Protein AF-A0A5C5XVD2-F1 (afdb_monomer)

Sequence (243 aa):
MALFSADSAGTNGTDLSTLFRREPDLINGTLYLYPAVNATGTATLVFRADDGPDSRVDPNTKYQELTLNIDVGSRPVPEAPPIRTGTYNNPESSGVAIVDLNDVFLSTDGLDLSETVILTNGTGGVASINPTTGELEYRPNPDHLGEDIVIIEVQDNSGVKSGPVEVQFNTTRNRLTNPVIAEDVNRSGLVTSLDALIIINLLNEQENSDGVPIDSITEDDYYYDVSDNGFVTSLDAAISDLF

Solvent-accessible surface area (backbone atoms only — not comparable to full-atom values): 14239 Å² total; per-residue (Å²): 135,84,77,80,76,67,66,85,82,67,75,85,73,80,64,62,78,63,43,21,74,48,84,68,44,77,56,96,88,44,79,46,80,38,70,26,91,79,28,56,48,70,45,63,48,61,44,50,48,68,95,60,100,70,61,91,81,46,100,74,63,79,59,49,79,47,78,44,80,45,74,53,51,66,56,37,40,62,76,54,83,64,39,70,50,53,48,28,32,23,74,80,53,76,41,68,44,65,42,60,54,77,83,45,40,47,48,90,70,40,76,29,48,79,70,45,42,79,78,40,68,33,92,41,33,50,66,47,70,38,83,87,80,34,28,40,37,34,36,53,41,66,65,37,65,46,77,33,50,33,31,33,32,46,24,26,67,84,69,31,54,44,49,86,41,50,37,37,43,31,30,38,72,47,80,31,30,23,38,62,47,34,60,25,18,71,71,75,86,54,77,49,77,64,26,29,47,54,40,50,52,59,53,68,77,46,97,58,93,88,46,43,52,53,91,76,53,87,72,75,87,44,18,51,21,38,76,69,75,63,46,32,41,79,70,39,33,60,71,90,80,87,124

pLDDT: mean 79.66, std 16.47, range [23.17, 97.69]

Structure (mmCIF, N/CA/C/O backbone):
data_AF-A0A5C5XVD2-F1
#
_entry.id   AF-A0A5C5XVD2-F1
#
loop_
_atom_site.group_PDB
_atom_site.id
_atom_site.type_symbol
_atom_site.label_atom_id
_atom_site.label_alt_id
_atom_site.label_comp_id
_atom_site.label_asym_id
_atom_site.label_entity_id
_atom_site.label_seq_id
_atom_site.pdbx_PDB_ins_code
_atom_site.Cartn_x
_atom_site.Cartn_y
_atom_site.Cartn_z
_atom_site.occupancy
_atom_site.B_iso_or_equiv
_atom_site.auth_seq_id
_atom_site.auth_comp_id
_atom_site.auth_asym_id
_atom_site.auth_atom_id
_atom_site.pdbx_PDB_model_num
ATOM 1 N N . MET A 1 1 ? -20.921 -1.729 56.306 1.00 25.95 1 MET A N 1
ATOM 2 C CA . MET A 1 1 ? -21.196 -1.957 54.874 1.00 25.95 1 MET A CA 1
ATOM 3 C C . MET A 1 1 ? -21.449 -0.580 54.286 1.00 25.95 1 MET A C 1
ATOM 5 O O . MET A 1 1 ? -22.544 -0.064 54.453 1.00 25.95 1 MET A O 1
ATOM 9 N N . ALA A 1 2 ? -20.394 0.095 53.824 1.00 24.56 2 ALA A N 1
ATOM 10 C CA . ALA A 1 2 ? -20.495 1.475 53.354 1.00 24.56 2 ALA A CA 1
ATOM 11 C C . ALA A 1 2 ? -21.100 1.467 51.945 1.00 24.56 2 ALA A C 1
ATOM 13 O O . ALA A 1 2 ? -20.617 0.754 51.067 1.00 24.56 2 ALA A O 1
ATOM 14 N N . LEU A 1 3 ? -22.206 2.186 51.778 1.00 23.17 3 LEU A N 1
ATOM 15 C CA . LEU A 1 3 ? -22.857 2.415 50.495 1.00 23.17 3 LEU A CA 1
ATOM 16 C C . LEU A 1 3 ? -22.090 3.541 49.801 1.00 23.17 3 LEU A C 1
ATOM 18 O O . LEU A 1 3 ? -22.143 4.679 50.254 1.00 23.17 3 LEU A O 1
ATOM 22 N N . PHE A 1 4 ? -21.366 3.224 48.731 1.00 30.30 4 PHE A N 1
ATOM 23 C CA . PHE A 1 4 ? -20.778 4.237 47.861 1.00 30.30 4 PHE A CA 1
ATOM 24 C C . PHE A 1 4 ? -21.899 4.814 46.990 1.00 30.30 4 PHE A C 1
ATOM 26 O O . PHE A 1 4 ? -22.341 4.166 46.044 1.00 30.30 4 PHE A O 1
ATOM 33 N N . SER A 1 5 ? -22.402 6.002 47.322 1.00 29.00 5 SER A N 1
ATOM 34 C CA . SER A 1 5 ? -23.197 6.793 46.382 1.00 29.00 5 SER A CA 1
ATOM 35 C C . SER A 1 5 ? -22.243 7.680 45.591 1.00 29.00 5 SER A C 1
ATOM 37 O O . SER A 1 5 ? -21.807 8.713 46.091 1.00 29.00 5 SER A O 1
ATOM 39 N N . ALA A 1 6 ? -21.887 7.257 44.380 1.00 32.97 6 ALA A N 1
ATOM 40 C CA . ALA A 1 6 ? -21.214 8.128 43.427 1.00 32.97 6 ALA A CA 1
ATOM 41 C C . ALA A 1 6 ? -22.279 9.017 42.767 1.00 32.97 6 ALA A C 1
ATOM 43 O O . ALA A 1 6 ? -23.127 8.522 42.029 1.00 32.97 6 ALA A O 1
ATOM 44 N N . ASP A 1 7 ? -22.265 10.312 43.071 1.00 34.88 7 ASP A N 1
ATOM 45 C CA . ASP A 1 7 ? -22.920 11.323 42.241 1.00 34.88 7 ASP A CA 1
ATOM 46 C C . ASP A 1 7 ? -21.955 11.670 41.098 1.00 34.88 7 ASP A C 1
ATOM 48 O O . ASP A 1 7 ? -20.812 12.067 41.348 1.00 34.88 7 ASP A O 1
ATOM 52 N N . SER A 1 8 ? -22.388 11.489 39.849 1.00 36.88 8 SER A N 1
ATOM 53 C CA . SER A 1 8 ? -21.666 11.906 38.643 1.00 36.88 8 SER A CA 1
ATOM 54 C C . SER A 1 8 ? -21.755 13.429 38.480 1.00 36.88 8 SER A C 1
ATOM 56 O O . SER A 1 8 ? -22.300 13.949 37.506 1.00 36.88 8 SER A O 1
ATOM 58 N N . ALA A 1 9 ? -21.244 14.173 39.458 1.00 33.53 9 ALA A N 1
ATOM 59 C CA . ALA A 1 9 ? -21.236 15.625 39.437 1.00 33.53 9 ALA A CA 1
ATOM 60 C C . ALA A 1 9 ? -20.005 16.143 38.678 1.00 33.53 9 ALA A C 1
ATOM 62 O O . ALA A 1 9 ? -19.004 16.533 39.280 1.00 33.53 9 ALA A O 1
ATOM 63 N N . GLY A 1 10 ? -20.124 16.196 37.350 1.00 34.47 10 GLY A N 1
ATOM 64 C CA . GLY A 1 10 ? -19.316 17.067 36.495 1.00 34.47 10 GLY A CA 1
ATOM 65 C C . GLY A 1 10 ? -18.236 16.358 35.685 1.00 34.47 10 GLY A C 1
ATOM 66 O O . GLY A 1 10 ? -17.112 16.175 36.143 1.00 34.47 10 GLY A O 1
ATOM 67 N N . THR A 1 11 ? -18.547 16.063 34.427 1.00 36.31 11 THR A N 1
ATOM 68 C CA . THR A 1 11 ? -17.543 15.805 33.394 1.00 36.31 11 THR A CA 1
ATOM 69 C C . THR A 1 11 ? -17.327 17.092 32.594 1.00 36.31 11 THR A C 1
ATOM 71 O O . THR A 1 11 ? -18.246 17.631 31.983 1.00 36.31 11 THR A O 1
ATOM 74 N N . ASN A 1 12 ? -16.106 17.628 32.628 1.00 36.50 12 ASN A N 1
ATOM 75 C CA . ASN A 1 12 ? -15.654 18.649 31.683 1.00 36.50 12 ASN A CA 1
ATOM 76 C C . ASN A 1 12 ? -14.810 17.939 30.620 1.00 36.50 12 ASN A C 1
ATOM 78 O O . ASN A 1 12 ? -13.724 17.458 30.931 1.00 36.50 12 ASN A O 1
ATOM 82 N N . GLY A 1 13 ? -15.312 17.877 29.385 1.00 34.00 13 GLY A N 1
ATOM 83 C CA . GLY A 1 13 ? -14.583 17.333 28.236 1.00 34.00 13 GLY A CA 1
ATOM 84 C C . GLY A 1 13 ? -15.461 16.476 27.324 1.00 34.00 13 GLY A C 1
ATOM 85 O O . GLY A 1 13 ? -15.901 15.408 27.729 1.00 34.00 13 GLY A O 1
ATOM 86 N N . THR A 1 14 ? -15.723 17.003 26.123 1.00 40.53 14 THR A N 1
ATOM 87 C CA . THR A 1 14 ? -16.177 16.326 24.888 1.00 40.53 14 THR A CA 1
ATOM 88 C C . THR A 1 14 ? -17.097 15.105 25.046 1.00 40.53 14 THR A C 1
ATOM 90 O O . THR A 1 14 ? -16.654 13.967 25.089 1.00 40.53 14 THR A O 1
ATOM 93 N N . ASP A 1 15 ? -18.398 15.394 25.084 1.00 46.81 15 ASP A N 1
ATOM 94 C CA . ASP A 1 15 ? -19.534 14.553 24.682 1.00 46.81 15 ASP A CA 1
ATOM 95 C C . ASP A 1 15 ? -19.389 13.021 24.836 1.00 46.81 15 ASP A C 1
ATOM 97 O O . ASP A 1 15 ? -19.141 12.284 23.874 1.00 46.81 15 ASP A O 1
ATOM 101 N N . LEU A 1 16 ? -19.642 12.537 26.060 1.00 54.75 16 LEU A N 1
ATOM 102 C CA . LEU A 1 16 ? -19.749 11.113 26.413 1.00 54.75 16 LEU A CA 1
ATOM 103 C C . LEU A 1 16 ? -20.644 10.304 25.454 1.00 54.75 16 LEU A C 1
ATOM 105 O O . LEU A 1 16 ? -20.447 9.095 25.340 1.00 54.75 16 LEU A O 1
ATOM 109 N N . SER A 1 17 ? -21.601 10.947 24.769 1.00 54.41 17 SER A N 1
ATOM 110 C CA . SER A 1 17 ? -22.544 10.281 23.861 1.00 54.41 17 SER A CA 1
ATOM 111 C C . SER A 1 17 ? -21.901 9.722 22.588 1.00 54.41 17 SER A C 1
ATOM 113 O O . SER A 1 17 ? -22.467 8.826 21.963 1.00 54.41 17 SER A O 1
ATOM 115 N N . THR A 1 18 ? -20.715 10.213 22.214 1.00 61.53 18 THR A N 1
ATOM 116 C CA . THR A 1 18 ? -19.976 9.727 21.036 1.00 61.53 18 THR A CA 1
ATOM 117 C C . THR A 1 18 ? -19.003 8.603 21.382 1.00 61.53 18 THR A C 1
ATOM 119 O O . THR A 1 18 ? -18.789 7.702 20.572 1.00 61.53 18 THR A O 1
ATOM 122 N N . LEU A 1 19 ? -18.450 8.623 22.599 1.00 72.69 19 LEU A N 1
ATOM 123 C CA . LEU A 1 19 ? -17.425 7.676 23.032 1.00 72.69 19 LEU A CA 1
ATOM 124 C C . LEU A 1 19 ? -18.019 6.415 23.675 1.00 72.69 19 LEU A C 1
ATOM 126 O O . LEU A 1 19 ? -17.490 5.316 23.503 1.00 72.69 19 LEU A O 1
ATOM 130 N N . PHE A 1 20 ? -19.142 6.551 24.388 1.00 79.12 20 PHE A N 1
ATOM 131 C CA . PHE A 1 20 ? -19.796 5.446 25.079 1.00 79.12 20 PHE A CA 1
ATOM 132 C C . PHE A 1 20 ? -21.250 5.273 24.623 1.00 79.12 20 PHE A C 1
ATOM 134 O O . PHE A 1 20 ? -22.023 6.222 24.559 1.00 79.12 20 PHE A O 1
ATOM 141 N N . ARG A 1 21 ? -21.669 4.025 24.373 1.00 83.12 21 ARG A N 1
ATOM 142 C CA . ARG A 1 21 ? -23.060 3.679 24.010 1.00 83.12 21 ARG A CA 1
ATOM 143 C C . ARG A 1 21 ? -24.056 3.866 25.161 1.00 83.12 21 ARG A C 1
ATOM 145 O O . ARG A 1 21 ? -25.263 3.815 24.943 1.00 83.12 21 ARG A O 1
ATOM 152 N N . ARG A 1 22 ? -23.550 3.995 26.389 1.00 81.00 22 ARG A N 1
ATOM 153 C CA . ARG A 1 22 ? -24.282 4.396 27.596 1.00 81.00 22 ARG A CA 1
ATOM 154 C C . ARG A 1 22 ? -23.297 4.920 28.636 1.00 81.00 22 ARG A C 1
ATOM 156 O O . ARG A 1 22 ? -22.102 4.649 28.531 1.00 81.00 22 ARG A O 1
ATOM 163 N N . GLU A 1 23 ? -23.808 5.614 29.643 1.00 78.38 23 GLU A N 1
ATOM 164 C CA . GLU A 1 23 ? -22.983 6.178 30.712 1.00 78.38 23 GLU A CA 1
ATOM 165 C C . GLU A 1 23 ? -22.141 5.097 31.425 1.00 78.38 23 GLU A C 1
ATOM 167 O O . GLU A 1 23 ? -22.642 3.999 31.689 1.00 78.38 23 GLU A O 1
ATOM 172 N N . PRO A 1 24 ? -20.849 5.369 31.697 1.00 80.06 24 PRO A N 1
ATOM 173 C CA . PRO A 1 24 ? -20.022 4.538 32.564 1.00 80.06 24 PRO A CA 1
ATOM 174 C C . PRO A 1 24 ? -20.618 4.384 33.967 1.00 80.06 24 PRO A C 1
ATOM 176 O O . PRO A 1 24 ? -21.019 5.368 34.583 1.00 80.06 24 PRO A O 1
ATOM 179 N N . ASP A 1 25 ? -20.597 3.162 34.500 1.00 81.69 25 ASP A N 1
ATOM 180 C CA . ASP A 1 25 ? -21.181 2.842 35.807 1.00 81.69 25 ASP A CA 1
ATOM 181 C C . ASP A 1 25 ? -20.092 2.413 36.801 1.00 81.69 25 ASP A C 1
ATOM 183 O O . ASP A 1 25 ? -19.231 1.599 36.469 1.00 81.69 25 ASP A O 1
ATOM 187 N N . LEU A 1 26 ? -20.164 2.872 38.053 1.00 76.88 26 LEU A N 1
ATOM 188 C CA . LEU A 1 26 ? -19.328 2.369 39.150 1.00 76.88 26 LEU A CA 1
ATOM 189 C C . LEU A 1 26 ? -20.195 1.565 40.125 1.00 76.88 26 LEU A C 1
ATOM 191 O O . LEU A 1 26 ? -20.956 2.133 40.905 1.00 76.88 26 LEU A O 1
ATOM 195 N N . ILE A 1 27 ? -20.076 0.237 40.100 1.00 79.56 27 ILE A N 1
ATOM 196 C CA . ILE A 1 27 ? -20.903 -0.662 40.917 1.00 79.56 27 ILE A CA 1
ATOM 197 C C . ILE A 1 27 ? -19.991 -1.444 41.858 1.00 79.56 27 ILE A C 1
ATOM 199 O O . ILE A 1 27 ? -19.136 -2.210 41.418 1.00 79.56 27 ILE A O 1
ATOM 203 N N . ASN A 1 28 ? -20.171 -1.253 43.170 1.00 80.75 28 ASN A N 1
ATOM 204 C CA . ASN A 1 28 ? -19.391 -1.923 44.221 1.00 80.75 28 ASN A CA 1
ATOM 205 C C . ASN A 1 28 ? -17.864 -1.831 44.013 1.00 80.75 28 ASN A C 1
ATOM 207 O O . ASN A 1 28 ? -17.142 -2.804 44.219 1.00 80.75 28 ASN A O 1
ATOM 211 N N . GLY A 1 29 ? -17.372 -0.668 43.575 1.00 75.25 29 GLY A N 1
ATOM 212 C CA . GLY A 1 29 ? -15.945 -0.434 43.322 1.00 75.25 29 GLY A CA 1
ATOM 213 C C . GLY A 1 29 ? -15.415 -1.009 42.004 1.00 75.25 29 GLY A C 1
ATOM 214 O O . GLY A 1 29 ? -14.229 -0.869 41.728 1.00 75.25 29 GLY A O 1
ATOM 215 N N . THR A 1 30 ? -16.266 -1.626 41.179 1.00 79.06 30 THR A N 1
ATOM 216 C CA . THR A 1 30 ? -15.916 -2.042 39.814 1.00 79.06 30 THR A CA 1
ATOM 217 C C . THR A 1 30 ? -16.439 -1.016 38.819 1.00 79.06 30 THR A C 1
ATOM 219 O O . THR A 1 30 ? -17.633 -0.710 38.813 1.00 79.06 30 THR A O 1
ATOM 222 N N . LEU A 1 31 ? -15.543 -0.481 37.990 1.00 82.62 31 LEU A N 1
ATOM 223 C CA . LEU A 1 31 ? -15.893 0.419 36.898 1.00 82.62 31 LEU A CA 1
ATOM 224 C C . LEU A 1 31 ? -16.297 -0.394 35.668 1.00 82.62 31 LEU A C 1
ATOM 226 O O . LEU A 1 31 ? -15.532 -1.230 35.188 1.00 82.62 31 LEU A O 1
ATOM 230 N 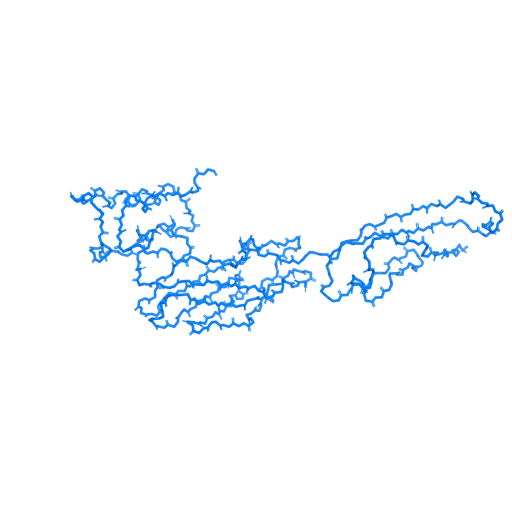N . TYR A 1 32 ? -17.481 -0.112 35.144 1.00 82.00 32 TYR A N 1
ATOM 231 C CA . TYR A 1 32 ? -17.993 -0.675 33.908 1.00 82.00 32 TYR A CA 1
ATOM 232 C C . TYR A 1 32 ? -18.025 0.406 32.833 1.00 82.00 32 TYR A C 1
ATOM 234 O O . TYR A 1 32 ? -18.679 1.438 32.984 1.00 82.00 32 TYR A O 1
ATOM 242 N N . LEU A 1 33 ? -17.322 0.144 31.733 1.00 82.06 33 LEU A N 1
ATOM 243 C CA . LEU A 1 33 ? -17.274 1.011 30.562 1.00 82.06 33 LEU A CA 1
ATOM 244 C C . LEU A 1 33 ? -18.083 0.393 29.425 1.00 82.06 33 LEU A C 1
ATOM 246 O O . LEU A 1 33 ? -18.133 -0.829 29.263 1.00 82.06 33 LEU A O 1
ATOM 250 N N . TYR A 1 34 ? -18.677 1.251 28.600 1.00 81.44 34 TYR A N 1
ATOM 251 C CA . TYR A 1 34 ? -19.475 0.821 27.456 1.00 81.44 34 TYR A CA 1
ATOM 252 C C . TYR A 1 34 ? -19.079 1.592 26.196 1.00 81.44 34 TYR A C 1
ATOM 254 O O . TYR A 1 34 ? -19.878 2.399 25.730 1.00 81.44 34 TYR A O 1
ATOM 262 N N . PRO A 1 35 ? -17.880 1.375 25.625 1.00 80.56 35 PRO A N 1
ATOM 263 C CA . PRO A 1 35 ? -17.488 2.020 24.372 1.00 80.56 35 PRO A CA 1
ATOM 264 C C . PRO A 1 35 ? -18.548 1.854 23.277 1.00 80.56 35 PRO A C 1
ATOM 266 O O . PRO A 1 35 ? -19.186 0.793 23.183 1.00 80.56 35 PRO A O 1
ATOM 269 N N . ALA A 1 36 ? -18.791 2.900 22.488 1.00 77.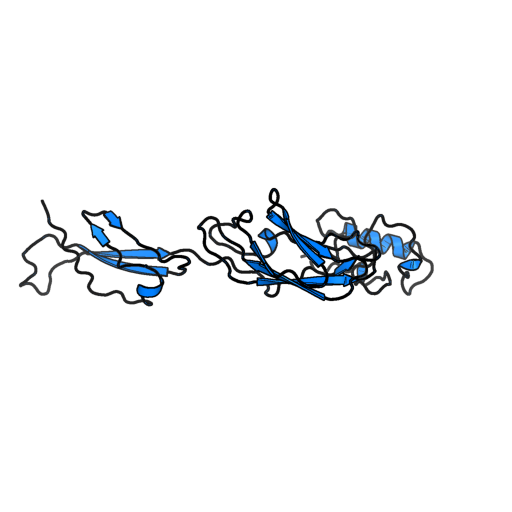31 36 ALA A N 1
ATOM 270 C CA . ALA A 1 36 ? -19.581 2.760 21.270 1.00 77.31 36 ALA A CA 1
ATOM 271 C C . ALA A 1 36 ? -18.767 2.016 20.194 1.00 77.31 36 ALA A C 1
ATOM 273 O O . ALA A 1 36 ? -17.540 1.967 20.242 1.00 77.31 36 ALA A O 1
ATOM 274 N N . VAL A 1 37 ? -19.454 1.371 19.247 1.00 73.69 37 VAL A N 1
ATOM 275 C CA . VAL A 1 37 ? -18.785 0.658 18.145 1.00 73.69 37 VAL A CA 1
ATOM 276 C C . VAL A 1 37 ? -18.026 1.679 17.297 1.00 73.69 37 VAL A C 1
ATOM 278 O O . VAL A 1 37 ? -18.612 2.693 16.921 1.00 73.69 37 VAL A O 1
ATOM 281 N N . ASN A 1 38 ? -16.750 1.411 17.000 1.00 69.12 38 ASN A N 1
ATOM 282 C CA . ASN A 1 38 ? -15.836 2.319 16.288 1.00 69.12 38 ASN A CA 1
ATOM 283 C C . ASN A 1 38 ? -15.608 3.677 16.979 1.00 69.12 38 ASN A C 1
ATOM 285 O O . ASN A 1 38 ? -15.179 4.628 16.326 1.00 69.12 38 ASN A O 1
ATOM 289 N N . ALA A 1 39 ? -15.926 3.796 18.271 1.00 71.81 39 ALA A N 1
ATOM 290 C CA . ALA A 1 39 ? -15.593 4.989 19.031 1.00 71.81 39 ALA A CA 1
ATOM 291 C C . ALA A 1 39 ? -14.076 5.107 19.167 1.00 71.81 39 ALA A C 1
ATOM 293 O O . ALA A 1 39 ? -13.416 4.114 19.445 1.00 71.81 39 ALA A O 1
ATOM 294 N N . THR A 1 40 ? -13.549 6.316 19.008 1.00 73.81 40 THR A N 1
ATOM 295 C CA . THR A 1 40 ? -12.134 6.629 19.233 1.00 73.81 40 THR A CA 1
ATOM 296 C C . THR A 1 40 ? -12.009 7.937 19.982 1.00 73.81 40 THR A C 1
ATOM 298 O O . THR A 1 40 ? -12.852 8.824 19.820 1.00 73.81 40 THR A O 1
ATOM 301 N N . GLY A 1 41 ? -10.926 8.089 20.734 1.00 72.38 41 GLY A N 1
ATOM 302 C CA . GLY A 1 41 ? -10.624 9.308 21.473 1.00 72.38 41 G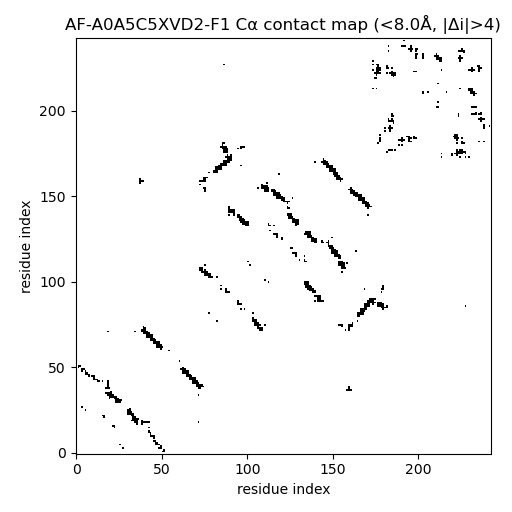LY A CA 1
ATOM 303 C C . GLY A 1 41 ? -10.570 9.092 22.976 1.00 72.38 41 GLY A C 1
ATOM 304 O O . GLY A 1 41 ? -10.671 7.975 23.481 1.00 72.38 41 GLY A O 1
ATOM 305 N N . THR A 1 42 ? -10.395 10.192 23.702 1.00 73.44 42 THR A N 1
ATOM 306 C CA . THR A 1 42 ? -10.123 10.153 25.136 1.00 73.44 42 THR A CA 1
ATOM 307 C C . THR A 1 42 ? -11.270 10.739 25.951 1.00 73.44 42 THR A C 1
ATOM 309 O O . THR A 1 42 ? -11.933 11.693 25.546 1.00 73.44 42 THR A O 1
ATOM 312 N N . ALA A 1 43 ? -11.500 10.178 27.135 1.00 74.12 43 ALA A N 1
ATOM 313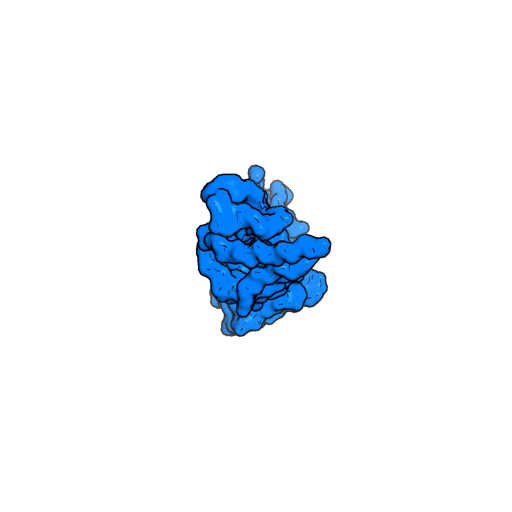 C CA . ALA A 1 43 ? -12.412 10.716 28.133 1.00 74.12 43 ALA A CA 1
ATOM 314 C C . ALA A 1 43 ? -11.715 10.837 29.483 1.00 74.12 43 ALA A C 1
ATOM 316 O O . ALA A 1 43 ? -10.846 10.046 29.833 1.00 74.12 43 ALA A O 1
ATOM 317 N N . THR A 1 44 ? -12.126 11.826 30.270 1.00 74.88 44 THR A N 1
ATOM 318 C CA . THR A 1 44 ? -11.708 11.948 31.667 1.00 74.88 44 THR A CA 1
ATOM 319 C C . THR A 1 44 ? -12.921 11.719 32.554 1.00 74.88 44 THR A C 1
ATOM 321 O O . THR A 1 44 ? -13.906 12.451 32.471 1.00 74.88 44 THR A O 1
ATOM 324 N N . LEU A 1 45 ? -12.855 10.694 33.397 1.00 76.69 45 LEU A N 1
ATOM 325 C CA . LEU A 1 45 ? -13.873 10.369 34.388 1.00 76.69 45 LEU A CA 1
ATOM 326 C C . LEU A 1 45 ? -13.398 10.847 35.758 1.00 76.69 45 LEU A C 1
ATOM 328 O O . LEU A 1 45 ? -12.272 10.556 36.155 1.00 76.69 45 LEU A O 1
ATOM 332 N N . VAL A 1 46 ? -14.251 11.571 36.481 1.00 73.88 46 VAL A N 1
ATOM 333 C CA . VAL A 1 46 ? -13.968 12.034 37.845 1.00 73.88 46 VAL A CA 1
ATOM 334 C C . VAL A 1 46 ? -14.969 11.385 38.789 1.00 73.88 46 VAL A C 1
ATOM 336 O O . VAL A 1 46 ? -16.177 11.553 38.637 1.00 73.88 46 VAL A O 1
ATOM 339 N N . PHE A 1 47 ? -14.463 10.641 39.768 1.00 74.25 47 PHE A N 1
ATOM 340 C CA . PHE A 1 47 ? -15.258 9.992 40.805 1.00 74.25 47 PHE A CA 1
ATOM 341 C C . PHE A 1 47 ? -14.992 10.647 42.153 1.00 74.25 47 PHE A C 1
ATOM 343 O O . PHE A 1 47 ? -13.849 10.956 42.481 1.00 74.25 47 PHE A O 1
ATOM 350 N N . ARG A 1 48 ? -16.044 10.817 42.955 1.00 74.31 48 ARG A N 1
ATOM 351 C CA . ARG A 1 48 ? -15.957 11.337 44.324 1.00 74.31 48 ARG A CA 1
ATOM 352 C C . ARG A 1 48 ? -16.261 10.227 45.314 1.00 74.31 48 ARG A C 1
ATOM 354 O O . ARG A 1 48 ? -17.330 9.625 45.256 1.00 74.31 48 ARG A O 1
ATOM 361 N N . ALA A 1 49 ? -15.317 9.960 46.208 1.00 72.38 49 ALA A N 1
ATOM 362 C CA . ALA A 1 49 ? -15.518 9.071 47.342 1.00 72.38 49 ALA A CA 1
ATOM 363 C C . ALA A 1 49 ? -15.864 9.895 48.592 1.00 72.38 49 ALA A C 1
ATOM 365 O O . ALA A 1 49 ? -15.152 10.849 48.913 1.00 72.38 49 ALA A O 1
ATOM 366 N N . ASP A 1 50 ? -16.941 9.499 49.273 1.00 71.25 50 ASP A N 1
ATOM 367 C CA . ASP A 1 50 ? -17.404 10.031 50.563 1.00 71.25 50 ASP A CA 1
ATOM 368 C C . ASP A 1 50 ? -17.456 8.898 51.600 1.00 71.25 50 ASP A C 1
ATOM 370 O O . ASP A 1 50 ? -17.674 7.738 51.233 1.00 71.25 50 ASP A O 1
ATOM 374 N N . ASP A 1 51 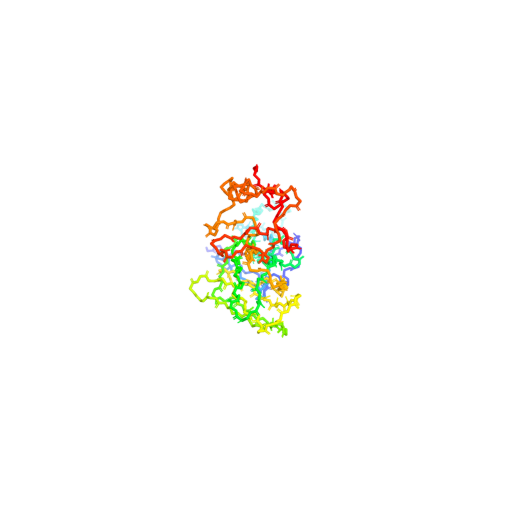? -17.265 9.207 52.882 1.00 68.06 51 ASP A N 1
ATOM 375 C CA . ASP A 1 51 ? -17.198 8.220 53.968 1.00 68.06 51 ASP A CA 1
ATOM 376 C C . ASP A 1 51 ? -18.545 7.927 54.662 1.00 68.06 51 ASP A C 1
ATOM 378 O O . ASP A 1 51 ? -18.634 6.986 55.458 1.00 68.06 51 ASP A O 1
ATOM 382 N N . GLY A 1 52 ? -19.626 8.621 54.299 1.00 62.19 52 GLY A N 1
ATOM 383 C CA . GLY A 1 52 ? -20.986 8.320 54.760 1.00 62.19 52 GLY A CA 1
ATOM 384 C C . GLY A 1 52 ? -21.658 9.491 55.483 1.00 62.19 52 GLY A C 1
ATOM 385 O O . GLY A 1 52 ? -21.165 10.607 55.452 1.00 62.19 52 GLY A O 1
ATOM 386 N N . PRO A 1 53 ? -22.854 9.296 56.071 1.00 55.75 53 PRO A N 1
ATOM 387 C CA . PRO A 1 53 ? -23.940 10.271 56.004 1.00 55.75 53 PRO A CA 1
ATOM 388 C C . PRO A 1 53 ? -23.863 11.382 57.064 1.00 55.75 53 PRO A C 1
ATOM 390 O O . PRO A 1 53 ? -24.796 11.539 57.850 1.00 55.75 53 PRO A O 1
ATOM 393 N N . ASP A 1 54 ? -22.809 12.194 57.042 1.00 55.22 54 ASP A N 1
ATOM 394 C CA . ASP A 1 54 ? -22.813 13.522 57.676 1.00 55.22 54 ASP A CA 1
ATOM 395 C C . ASP A 1 54 ? -22.450 14.650 56.692 1.00 55.22 54 ASP A C 1
ATOM 397 O O . ASP A 1 54 ? -21.906 15.692 57.043 1.00 55.22 54 ASP A O 1
ATOM 401 N N . SER A 1 55 ? -22.789 14.454 55.417 1.00 54.12 55 SER A N 1
ATOM 402 C CA . SER A 1 55 ? -22.419 15.375 54.330 1.00 54.12 55 SER A CA 1
ATOM 403 C C . SER A 1 55 ? -23.547 16.306 53.879 1.00 54.12 55 SER A C 1
ATOM 405 O O . SER A 1 55 ? -23.411 17.039 52.904 1.00 54.12 55 SER A O 1
ATOM 407 N N . ARG A 1 56 ? -24.696 16.304 54.571 1.00 55.53 56 ARG A N 1
ATOM 408 C CA . ARG A 1 56 ? -25.818 17.212 54.246 1.00 55.53 56 ARG A CA 1
ATOM 409 C C . ARG A 1 56 ? -25.808 18.522 55.034 1.00 55.53 56 ARG A C 1
ATOM 411 O O . ARG A 1 56 ? -26.726 19.318 54.836 1.00 55.53 56 ARG A O 1
ATOM 418 N N . VAL A 1 57 ? -24.817 18.762 55.901 1.00 52.28 57 VAL A N 1
ATOM 419 C CA . VAL A 1 57 ? -24.785 19.978 56.739 1.00 52.28 57 VAL A CA 1
ATOM 420 C C . VAL A 1 57 ? -23.418 20.671 56.835 1.00 52.28 57 VAL A C 1
ATOM 422 O O . VAL A 1 57 ? -23.398 21.839 57.219 1.00 52.28 57 VAL A O 1
ATOM 425 N N . ASP A 1 58 ? -22.300 20.046 56.441 1.00 56.34 58 ASP A N 1
ATOM 426 C CA . ASP A 1 58 ? -20.996 20.728 56.417 1.00 56.34 58 ASP A CA 1
ATOM 427 C C . ASP A 1 58 ? -20.591 21.119 54.980 1.00 56.34 58 ASP A C 1
ATOM 429 O O . ASP A 1 58 ? -20.317 20.244 54.158 1.00 56.34 58 ASP A O 1
ATOM 433 N N . PRO A 1 59 ? -20.501 22.418 54.637 1.00 55.69 59 PRO A N 1
ATOM 434 C CA . PRO A 1 59 ? -19.925 22.859 53.364 1.00 55.69 59 PRO A CA 1
ATOM 435 C C . PRO A 1 59 ? -18.437 22.478 53.183 1.00 55.69 59 PRO A C 1
ATOM 437 O O . PRO A 1 59 ? -17.880 22.752 52.123 1.00 55.69 59 PRO A O 1
ATOM 440 N N . ASN A 1 60 ? -17.796 21.849 54.180 1.00 55.81 60 ASN A N 1
ATOM 441 C CA . ASN A 1 60 ? -16.417 21.355 54.143 1.00 55.81 60 ASN A CA 1
ATOM 442 C C . ASN A 1 60 ? -16.281 19.820 54.073 1.00 55.81 60 ASN A C 1
ATOM 444 O O . ASN A 1 60 ? -15.194 19.319 54.383 1.00 55.81 60 ASN A O 1
ATOM 448 N N . THR A 1 61 ? -17.326 19.061 53.705 1.00 59.94 61 THR A N 1
ATOM 449 C CA . THR A 1 61 ? -17.198 17.600 53.534 1.00 59.94 61 THR A CA 1
ATOM 450 C C . THR A 1 61 ? -15.978 17.266 52.673 1.00 59.94 61 THR A C 1
ATOM 452 O O . THR A 1 61 ? -15.834 17.737 51.541 1.00 59.94 61 THR A O 1
ATOM 455 N N . LYS A 1 62 ? -15.070 16.459 53.234 1.00 61.22 62 LYS A N 1
ATOM 456 C CA . LYS A 1 62 ? -13.841 16.039 52.563 1.00 61.22 62 LYS A CA 1
ATOM 457 C C . LYS A 1 62 ? -14.133 14.859 51.650 1.00 61.22 62 LYS A C 1
ATOM 459 O O . LYS A 1 62 ? -14.003 13.712 52.057 1.00 61.22 62 LYS A O 1
ATOM 464 N N . TYR A 1 63 ? -14.465 15.151 50.403 1.00 66.31 63 TYR A N 1
ATOM 465 C CA . TYR A 1 63 ? -14.459 14.140 49.354 1.00 66.31 63 TYR A CA 1
ATOM 466 C C . TYR A 1 63 ? -13.040 13.943 48.827 1.00 66.31 63 TYR A C 1
ATOM 468 O O . TYR A 1 63 ? -12.279 14.906 48.696 1.00 66.31 63 TYR A O 1
ATOM 476 N N . GLN A 1 64 ? -12.696 12.705 48.481 1.00 71.12 64 GLN A N 1
ATOM 477 C CA . GLN A 1 64 ? -11.519 12.433 47.663 1.00 71.12 64 GLN A CA 1
ATOM 478 C C . GLN A 1 64 ? -11.955 12.278 46.208 1.00 71.12 64 GLN A C 1
ATOM 480 O O . GLN A 1 64 ? -12.846 11.484 45.906 1.00 71.12 64 GLN A O 1
ATOM 485 N N . GLU A 1 65 ? -11.317 13.028 45.312 1.00 77.62 65 GLU A N 1
ATOM 486 C CA . GLU A 1 65 ? -11.494 12.857 43.870 1.00 77.62 65 GLU A CA 1
ATOM 487 C C . GLU A 1 65 ? -10.514 11.805 43.337 1.00 77.62 65 GLU A C 1
ATOM 489 O O . GLU A 1 65 ? -9.337 11.790 43.713 1.00 77.62 65 GLU A O 1
ATOM 494 N N . LEU A 1 66 ? -11.019 10.928 42.471 1.00 75.62 66 LEU A N 1
ATOM 495 C CA . LEU A 1 66 ? -10.262 10.015 41.625 1.00 75.62 66 LEU A CA 1
ATOM 496 C C . LEU A 1 66 ? -10.518 10.408 40.172 1.00 75.62 66 LEU A C 1
ATOM 498 O O . LEU A 1 66 ? -11.647 10.308 39.695 1.00 75.62 66 LEU A O 1
ATOM 502 N N . THR A 1 67 ? -9.463 10.808 39.474 1.00 77.12 67 THR A N 1
ATOM 503 C CA . THR A 1 67 ? -9.509 11.109 38.042 1.00 77.12 67 THR A CA 1
ATOM 504 C C . THR A 1 67 ? -8.957 9.928 37.260 1.00 77.12 67 THR A C 1
ATOM 506 O O . THR A 1 67 ? -7.870 9.438 37.564 1.00 77.12 67 THR A O 1
ATOM 509 N N . LEU A 1 68 ? -9.693 9.484 36.247 1.00 76.06 68 LEU A N 1
ATOM 510 C CA . LEU A 1 68 ? -9.298 8.415 35.345 1.00 76.06 68 LEU A CA 1
ATOM 511 C C . LEU A 1 68 ? -9.346 8.909 33.901 1.00 76.06 68 LEU A C 1
ATOM 513 O O . LEU A 1 68 ? -10.393 9.342 33.424 1.00 76.06 68 LEU A O 1
ATOM 517 N N . ASN A 1 69 ? -8.222 8.805 33.203 1.00 75.69 69 ASN A N 1
ATOM 518 C CA . ASN A 1 69 ? -8.144 9.038 31.769 1.00 75.69 69 ASN A CA 1
ATOM 519 C C . ASN A 1 69 ? -8.407 7.716 31.041 1.00 75.69 69 ASN A C 1
ATOM 521 O O . ASN A 1 69 ? -7.711 6.729 31.265 1.00 75.69 69 ASN A O 1
ATOM 525 N N . ILE A 1 70 ? -9.435 7.707 30.202 1.00 75.12 70 ILE A N 1
ATOM 526 C CA . ILE A 1 70 ? -9.804 6.612 29.311 1.00 75.12 70 ILE A CA 1
ATOM 527 C C . ILE A 1 70 ? -9.359 6.988 27.904 1.00 75.12 70 ILE A C 1
ATOM 529 O O . ILE A 1 70 ? -9.630 8.103 27.465 1.00 75.12 70 ILE A O 1
ATOM 533 N N . ASP A 1 71 ? -8.732 6.052 27.207 1.00 73.38 71 ASP A N 1
ATOM 534 C CA . ASP A 1 71 ? -8.479 6.113 25.770 1.00 73.38 71 ASP A CA 1
ATOM 535 C C . ASP A 1 71 ? -9.229 4.944 25.124 1.00 73.38 71 ASP A C 1
ATOM 537 O O . ASP A 1 71 ? -9.090 3.803 25.568 1.00 73.38 71 ASP A O 1
ATOM 541 N N . VAL A 1 72 ? -10.095 5.232 24.153 1.00 70.75 72 VAL A N 1
ATOM 542 C CA . VAL A 1 72 ? -10.904 4.230 23.434 1.00 70.75 72 VAL A CA 1
ATOM 543 C C . VAL A 1 72 ? -10.263 3.904 22.080 1.00 70.75 72 VAL A C 1
ATOM 545 O O . VAL A 1 72 ? -10.939 3.589 21.111 1.00 70.75 72 VAL A O 1
ATOM 548 N N . GLY A 1 73 ? -8.934 3.960 22.021 1.00 68.50 73 GLY A N 1
ATOM 549 C CA . GLY A 1 73 ? -8.162 3.640 20.831 1.00 68.50 73 GLY A CA 1
ATOM 550 C C . GLY A 1 73 ? -8.140 4.791 19.831 1.00 68.50 73 GLY A C 1
ATOM 551 O O . GLY A 1 73 ? -8.956 5.725 19.857 1.00 68.50 73 GLY A O 1
ATOM 552 N N . SER A 1 74 ? -7.170 4.710 18.929 1.00 79.19 74 SER A N 1
ATOM 553 C CA . SER A 1 74 ? -7.010 5.629 17.810 1.00 79.19 74 SER A CA 1
ATOM 554 C C . SER A 1 74 ? -7.266 4.881 16.508 1.00 79.19 74 SER A C 1
ATOM 556 O O . SER A 1 74 ? -6.998 3.691 16.404 1.00 79.19 74 SER A O 1
ATOM 558 N N . ARG A 1 75 ? -7.837 5.558 15.509 1.00 86.38 75 ARG A N 1
ATOM 559 C CA . ARG A 1 75 ? -8.059 4.920 14.206 1.00 86.38 75 ARG A CA 1
ATOM 560 C C . ARG A 1 75 ? -6.701 4.682 13.549 1.00 86.38 75 ARG A C 1
ATOM 562 O O . ARG A 1 75 ? -5.879 5.597 13.618 1.00 86.38 75 ARG A O 1
ATOM 569 N N . PRO A 1 76 ? -6.497 3.564 12.835 1.00 91.94 76 PRO A N 1
ATOM 570 C CA . PRO A 1 76 ? -5.360 3.453 11.938 1.00 91.94 76 PRO A CA 1
ATOM 571 C C . PRO A 1 76 ? -5.373 4.604 10.926 1.00 91.94 76 PRO A C 1
ATOM 573 O O . PRO A 1 76 ? -6.421 4.904 10.342 1.00 91.94 76 PRO A O 1
ATOM 576 N N . VAL A 1 77 ? -4.234 5.266 10.734 1.00 91.56 77 VAL A N 1
ATOM 577 C CA . VAL A 1 77 ? -4.100 6.433 9.851 1.00 91.56 77 VAL A CA 1
ATOM 578 C C . VAL A 1 77 ? -3.062 6.133 8.772 1.00 91.56 77 VAL A C 1
ATOM 580 O O . VAL A 1 77 ? -1.965 5.708 9.128 1.00 91.56 77 VAL A O 1
ATOM 583 N N . PRO A 1 78 ? -3.361 6.357 7.478 1.00 92.12 78 PRO A N 1
ATOM 584 C CA . PRO A 1 78 ? -2.346 6.254 6.439 1.00 92.12 78 PRO A CA 1
ATOM 585 C C . PRO A 1 78 ? -1.307 7.368 6.609 1.00 92.12 78 PRO A C 1
ATOM 587 O O . PRO A 1 78 ? -1.674 8.518 6.863 1.00 92.12 78 PRO A O 1
ATOM 590 N N . GLU A 1 79 ? -0.026 7.053 6.439 1.00 85.25 79 GLU A N 1
ATOM 591 C CA . GLU A 1 79 ? 1.059 8.026 6.628 1.00 85.25 79 GLU A CA 1
ATOM 592 C C . GLU A 1 79 ? 0.983 9.200 5.640 1.00 85.25 79 GLU A C 1
ATOM 594 O O . GLU A 1 79 ? 1.239 10.350 6.005 1.00 85.25 79 GLU A O 1
ATOM 599 N N . ALA A 1 80 ? 0.558 8.929 4.403 1.00 85.19 80 ALA A N 1
ATOM 600 C CA . ALA A 1 80 ? 0.361 9.931 3.362 1.00 85.19 80 ALA A CA 1
ATOM 601 C C . ALA A 1 80 ? -0.867 9.582 2.499 1.00 85.19 80 ALA A C 1
ATOM 603 O O . ALA A 1 80 ? -0.762 8.735 1.618 1.00 85.19 80 ALA A O 1
ATOM 604 N N . PRO A 1 81 ? -2.045 10.194 2.733 1.00 85.81 81 PRO A N 1
ATOM 605 C CA . PRO A 1 81 ? -3.223 9.989 1.891 1.00 85.81 81 PRO A CA 1
ATOM 606 C C . PRO A 1 81 ? -3.243 10.937 0.664 1.00 85.81 81 PRO A C 1
ATOM 608 O O . PRO A 1 81 ? -3.052 12.145 0.836 1.00 85.81 81 PRO A O 1
ATOM 611 N N . PRO A 1 82 ? -3.557 10.448 -0.556 1.00 88.19 82 PRO A N 1
ATOM 612 C CA . PRO A 1 82 ? -3.725 9.036 -0.917 1.00 88.19 82 PRO A CA 1
ATOM 613 C C . PRO A 1 82 ? -2.385 8.288 -0.887 1.00 88.19 82 PRO A C 1
ATOM 615 O O . PRO A 1 82 ? -1.347 8.886 -1.170 1.00 88.19 82 PRO A O 1
ATOM 618 N N . ILE A 1 83 ? -2.420 6.983 -0.599 1.00 89.12 83 ILE A N 1
ATOM 619 C CA . ILE A 1 83 ? -1.225 6.129 -0.657 1.00 89.12 83 ILE A CA 1
ATOM 620 C C . ILE A 1 83 ? -0.838 5.989 -2.128 1.00 89.12 83 ILE A C 1
ATOM 622 O O . ILE A 1 83 ? -1.667 5.590 -2.943 1.00 89.12 83 ILE A O 1
ATOM 626 N N . ARG A 1 84 ? 0.404 6.318 -2.488 1.00 86.88 84 ARG A N 1
ATOM 627 C CA . ARG A 1 84 ? 0.889 6.259 -3.876 1.00 86.88 84 ARG A CA 1
ATOM 628 C C . ARG A 1 84 ? 1.946 5.181 -3.976 1.00 86.88 84 ARG A C 1
ATOM 630 O O . ARG A 1 84 ? 2.947 5.253 -3.275 1.00 86.88 84 ARG A O 1
ATOM 637 N N . THR A 1 85 ? 1.719 4.194 -4.831 1.00 77.38 85 THR A N 1
ATOM 638 C CA . THR A 1 85 ? 2.498 2.954 -4.796 1.00 77.38 85 THR A CA 1
ATOM 639 C C . THR A 1 85 ? 3.739 2.997 -5.692 1.00 77.38 85 THR A C 1
ATOM 641 O O . THR A 1 85 ? 4.448 2.011 -5.777 1.00 77.38 85 THR A O 1
ATOM 644 N N . GLY A 1 86 ? 4.042 4.116 -6.351 1.00 71.94 86 GLY A N 1
ATOM 645 C CA . GLY A 1 86 ? 5.105 4.183 -7.362 1.00 71.94 86 GLY A CA 1
ATOM 646 C C . GLY A 1 86 ? 4.620 3.706 -8.735 1.00 71.94 86 GLY A C 1
ATOM 647 O O . GLY A 1 86 ? 3.410 3.677 -8.993 1.00 71.94 86 GLY A O 1
ATOM 648 N N . THR A 1 87 ? 5.554 3.373 -9.628 1.00 75.75 87 THR A N 1
ATOM 649 C CA . THR A 1 87 ? 5.236 2.987 -11.009 1.00 75.75 87 THR A CA 1
ATOM 650 C C . THR A 1 87 ? 5.616 1.542 -11.304 1.00 75.75 87 THR A C 1
ATOM 652 O O . THR A 1 87 ? 6.702 1.093 -10.970 1.00 75.75 87 THR A O 1
ATOM 655 N N . TYR A 1 88 ? 4.717 0.828 -11.981 1.00 75.44 88 TYR A N 1
ATOM 656 C CA . TYR A 1 88 ? 4.784 -0.613 -12.191 1.00 75.44 88 TYR A CA 1
ATOM 657 C C . TYR A 1 88 ? 4.770 -0.959 -13.675 1.00 75.44 88 TYR A C 1
ATOM 659 O O . TYR A 1 88 ? 3.928 -0.475 -14.431 1.00 75.44 88 TYR A O 1
ATOM 667 N N . ASN A 1 89 ? 5.634 -1.877 -14.092 1.00 75.62 89 ASN A N 1
ATOM 668 C CA . ASN A 1 89 ? 5.647 -2.349 -15.469 1.00 75.62 89 ASN A CA 1
ATOM 669 C C . ASN A 1 89 ? 4.467 -3.292 -15.788 1.00 75.62 89 ASN A C 1
ATOM 671 O O . ASN A 1 89 ? 4.227 -4.263 -15.068 1.00 75.62 89 ASN A O 1
ATOM 675 N N . ASN A 1 90 ? 3.781 -3.065 -16.911 1.00 79.00 90 ASN A N 1
ATOM 676 C CA . ASN A 1 90 ? 2.672 -3.890 -17.397 1.00 79.00 90 ASN A CA 1
ATOM 677 C C . ASN A 1 90 ? 2.656 -4.068 -18.937 1.00 79.00 90 ASN A C 1
ATOM 679 O O . ASN A 1 90 ? 1.694 -3.673 -19.599 1.00 79.00 90 ASN A O 1
ATOM 683 N N . PRO A 1 91 ? 3.694 -4.656 -19.559 1.00 63.66 91 PRO A N 1
ATOM 684 C CA . PRO A 1 91 ? 3.767 -4.747 -21.008 1.00 63.66 91 PRO A CA 1
ATOM 685 C C . PRO A 1 91 ? 2.979 -5.947 -21.558 1.00 63.66 91 PRO A C 1
ATOM 687 O O . PRO A 1 91 ? 2.552 -5.870 -22.700 1.00 63.66 91 PRO A O 1
ATOM 690 N N . GLU A 1 92 ? 2.759 -7.022 -20.775 1.00 59.25 92 GLU A N 1
ATOM 691 C CA . GLU A 1 92 ? 2.072 -8.257 -21.219 1.00 59.25 92 GLU A CA 1
ATOM 692 C C . GLU A 1 92 ? 1.387 -9.060 -20.070 1.00 59.25 92 GLU A C 1
ATOM 694 O O . GLU A 1 92 ? 1.366 -10.288 -20.105 1.00 59.25 92 GLU A O 1
ATOM 699 N N . SER A 1 93 ? 0.795 -8.412 -19.047 1.00 54.88 93 SER A N 1
ATOM 700 C CA . SER A 1 93 ? 0.020 -9.053 -17.942 1.00 54.88 93 SER A CA 1
ATOM 701 C C . SER A 1 93 ? 0.799 -9.653 -16.747 1.00 54.88 93 SER A C 1
ATOM 703 O O . SER A 1 93 ? 0.218 -10.426 -15.977 1.00 54.88 93 SER A O 1
ATOM 705 N N . SER A 1 94 ? 2.080 -9.340 -16.534 1.00 53.62 94 SER A N 1
ATOM 706 C CA . SER A 1 94 ? 2.880 -10.019 -15.490 1.00 53.62 94 SER A CA 1
ATOM 707 C C . SER A 1 94 ? 3.201 -9.202 -14.235 1.00 53.62 94 SER A C 1
ATOM 709 O O . SER A 1 94 ? 3.733 -9.774 -13.284 1.00 53.62 94 SER A O 1
ATOM 711 N N . GLY A 1 95 ? 2.909 -7.900 -14.203 1.00 68.19 95 GLY A N 1
ATOM 712 C CA . GLY A 1 95 ? 3.198 -7.069 -13.033 1.00 68.19 95 GLY A CA 1
ATOM 713 C C . GLY A 1 95 ? 2.263 -7.393 -11.868 1.00 68.19 95 GLY A C 1
ATOM 714 O O . GLY A 1 95 ? 1.048 -7.444 -12.047 1.00 68.19 95 GLY A O 1
ATOM 715 N N . VAL A 1 96 ? 2.815 -7.605 -10.674 1.00 81.56 96 VAL A N 1
ATOM 716 C CA . VAL A 1 96 ? 2.059 -7.533 -9.418 1.00 81.56 96 VAL A CA 1
ATOM 717 C C . VAL A 1 96 ? 2.658 -6.394 -8.620 1.00 81.56 96 VAL A C 1
ATOM 719 O O . VAL A 1 96 ? 3.854 -6.403 -8.337 1.00 81.56 96 VAL A O 1
ATOM 722 N N . ALA A 1 97 ? 1.831 -5.412 -8.295 1.00 83.50 97 ALA A N 1
ATOM 723 C CA . ALA A 1 97 ? 2.180 -4.379 -7.344 1.00 83.50 97 ALA A CA 1
ATOM 724 C C . ALA A 1 97 ? 1.932 -4.895 -5.930 1.00 83.50 97 ALA A C 1
ATOM 726 O O . ALA A 1 97 ? 0.866 -5.454 -5.679 1.00 83.50 97 ALA A O 1
ATOM 727 N N . ILE A 1 98 ? 2.894 -4.722 -5.029 1.00 86.94 98 ILE A N 1
ATOM 728 C CA . ILE A 1 98 ? 2.786 -5.157 -3.636 1.00 86.94 98 ILE A CA 1
ATOM 729 C C . ILE A 1 98 ? 2.946 -3.925 -2.757 1.00 86.94 98 ILE A C 1
ATOM 731 O O . ILE A 1 98 ? 3.900 -3.170 -2.921 1.00 86.94 98 ILE A O 1
ATOM 735 N N . VAL A 1 99 ? 2.004 -3.726 -1.842 1.00 90.25 99 VAL A N 1
ATOM 736 C CA . VAL A 1 99 ? 2.058 -2.675 -0.825 1.00 90.25 99 VAL A CA 1
ATOM 737 C C . VAL A 1 99 ? 2.006 -3.345 0.540 1.00 90.25 99 VAL A C 1
ATOM 739 O O . VAL A 1 99 ? 1.005 -3.992 0.868 1.00 90.25 99 VAL A O 1
ATOM 742 N N . ASP A 1 100 ? 3.060 -3.181 1.338 1.00 91.38 100 ASP A N 1
ATOM 743 C CA . ASP A 1 100 ? 3.021 -3.558 2.750 1.00 91.38 100 ASP A CA 1
ATOM 744 C C . ASP A 1 100 ? 2.216 -2.507 3.515 1.00 91.38 100 ASP A C 1
ATOM 746 O O . ASP A 1 100 ? 2.605 -1.345 3.638 1.00 91.38 100 ASP A O 1
ATOM 750 N N . LEU A 1 101 ? 1.049 -2.912 4.011 1.00 92.50 101 LEU A N 1
ATOM 751 C CA . LEU A 1 101 ? 0.169 -2.022 4.755 1.00 92.50 101 LEU A CA 1
ATOM 752 C C . LEU A 1 101 ? 0.742 -1.648 6.130 1.00 92.50 101 LEU A C 1
ATOM 754 O O . LEU A 1 101 ? 0.321 -0.629 6.672 1.00 92.50 101 LEU A O 1
ATOM 758 N N . ASN A 1 102 ? 1.700 -2.408 6.676 1.00 90.31 102 ASN A N 1
ATOM 759 C CA . ASN A 1 102 ? 2.389 -2.044 7.920 1.00 90.31 102 ASN A CA 1
ATOM 760 C C . ASN A 1 102 ? 3.314 -0.838 7.753 1.00 90.31 102 ASN A C 1
ATOM 762 O O . ASN A 1 102 ? 3.507 -0.103 8.717 1.00 90.31 102 ASN A O 1
ATOM 766 N N . ASP A 1 103 ? 3.849 -0.625 6.551 1.00 89.00 103 ASP A N 1
ATOM 767 C CA . ASP A 1 103 ? 4.787 0.468 6.276 1.00 89.00 103 ASP A CA 1
ATOM 768 C C . ASP A 1 103 ? 4.074 1.783 5.948 1.00 89.00 103 ASP A C 1
ATOM 770 O O . ASP A 1 103 ? 4.666 2.852 6.037 1.00 89.00 103 ASP A O 1
ATOM 774 N N . VAL A 1 104 ? 2.797 1.725 5.560 1.00 90.81 104 VAL A N 1
ATOM 775 C CA . VAL A 1 104 ? 2.040 2.904 5.106 1.00 90.81 104 VAL A CA 1
ATOM 776 C C . VAL A 1 104 ? 0.877 3.280 6.024 1.00 90.81 104 VAL A C 1
ATOM 778 O O . VAL A 1 104 ? 0.174 4.255 5.743 1.00 90.81 104 VAL A O 1
ATOM 781 N N . PHE A 1 105 ? 0.668 2.547 7.124 1.00 93.25 105 PHE A N 1
ATOM 782 C CA . PHE A 1 105 ? -0.316 2.865 8.162 1.00 93.25 105 PHE A CA 1
ATOM 783 C C . PHE A 1 105 ? 0.299 2.900 9.558 1.00 93.25 105 PHE A C 1
ATOM 785 O O . PHE A 1 105 ? 1.033 2.011 9.974 1.00 93.25 105 PHE A O 1
ATOM 792 N N . LEU A 1 106 ? -0.149 3.876 10.344 1.00 90.62 106 LEU A N 1
ATOM 793 C CA . LEU A 1 106 ? 0.162 3.996 11.761 1.00 90.62 106 LEU A CA 1
ATOM 794 C C . LEU A 1 106 ? -1.048 3.593 12.604 1.00 90.62 106 LEU A C 1
ATOM 796 O O . LEU A 1 106 ? -2.157 4.081 12.387 1.00 90.62 106 LEU A O 1
ATOM 800 N N . SER A 1 107 ? -0.821 2.742 13.606 1.00 90.25 107 SER A N 1
ATOM 801 C CA . SER A 1 107 ? -1.805 2.373 14.629 1.00 90.25 107 SER A CA 1
ATOM 802 C C . SER A 1 107 ? -1.131 2.242 15.994 1.00 90.25 107 SER A C 1
ATOM 804 O O . SER A 1 107 ? -0.047 1.670 16.106 1.00 90.25 107 SER A O 1
ATOM 806 N N . THR A 1 108 ? -1.783 2.745 17.045 1.00 86.81 108 THR A N 1
ATOM 807 C CA . THR A 1 108 ? -1.310 2.586 18.432 1.00 86.81 108 THR A CA 1
ATOM 808 C C . THR A 1 108 ? -1.479 1.165 18.956 1.00 86.81 108 THR A C 1
ATOM 810 O O . THR A 1 108 ? -0.717 0.742 19.824 1.00 86.81 108 THR A O 1
ATOM 813 N N . ASP A 1 109 ? -2.450 0.431 18.413 1.00 85.50 109 ASP A N 1
ATOM 814 C CA . ASP A 1 109 ? -2.860 -0.891 18.896 1.00 85.50 109 ASP A CA 1
ATOM 815 C C . ASP A 1 109 ? -2.293 -2.023 18.011 1.00 85.50 109 ASP A C 1
ATOM 817 O O . ASP A 1 109 ? -2.516 -3.211 18.260 1.00 85.50 109 ASP A O 1
ATOM 821 N N . GLY A 1 110 ? -1.520 -1.656 16.982 1.00 90.00 110 GLY A N 1
ATOM 822 C CA . GLY A 1 110 ? -1.051 -2.548 15.923 1.00 90.00 110 GLY A CA 1
ATOM 823 C C . GLY A 1 110 ? -2.152 -2.871 14.910 1.00 90.00 110 GLY A C 1
ATOM 824 O O . GLY A 1 110 ? -3.340 -2.796 15.216 1.00 90.00 110 GLY A O 1
ATOM 825 N N . LEU A 1 111 ? -1.765 -3.209 13.683 1.00 92.50 111 LEU A N 1
ATOM 826 C CA . LEU A 1 111 ? -2.713 -3.524 12.613 1.00 92.50 111 LEU A CA 1
ATOM 827 C C . LEU A 1 111 ? -3.151 -4.992 12.674 1.00 92.50 111 LEU A C 1
ATOM 829 O O . LEU A 1 111 ? -2.331 -5.871 12.938 1.00 92.50 111 LEU A O 1
ATOM 833 N N . ASP A 1 112 ? -4.425 -5.239 12.376 1.00 92.06 112 ASP A N 1
ATOM 834 C CA . ASP A 1 112 ? -4.951 -6.560 12.037 1.00 92.06 112 ASP A CA 1
ATOM 835 C C . ASP A 1 112 ? -5.260 -6.585 10.537 1.00 92.06 112 ASP A C 1
ATOM 837 O O . ASP A 1 112 ? -6.361 -6.268 10.077 1.00 92.06 112 ASP A O 1
ATOM 841 N N . LEU A 1 113 ? -4.245 -6.934 9.745 1.00 91.75 113 LEU A N 1
ATOM 842 C CA . LEU A 1 113 ? -4.364 -6.915 8.290 1.00 91.75 113 LEU A CA 1
ATOM 843 C C . LEU A 1 113 ? -5.256 -8.037 7.744 1.00 91.75 113 LEU A C 1
ATOM 845 O O . LEU A 1 113 ? -5.719 -7.930 6.609 1.00 91.75 113 LEU A O 1
ATOM 849 N N . SER A 1 114 ? -5.546 -9.071 8.542 1.00 89.88 114 SER A N 1
ATOM 850 C CA . SER A 1 114 ? -6.401 -10.189 8.125 1.00 89.88 114 SER A CA 1
ATOM 851 C C . SER A 1 114 ? -7.866 -9.780 7.941 1.00 89.88 114 SER A C 1
ATOM 853 O O . SER A 1 114 ? -8.581 -10.378 7.136 1.00 89.88 114 SER A O 1
ATOM 855 N N . GLU A 1 115 ? -8.274 -8.708 8.619 1.00 90.12 115 GLU A N 1
ATOM 856 C CA . GLU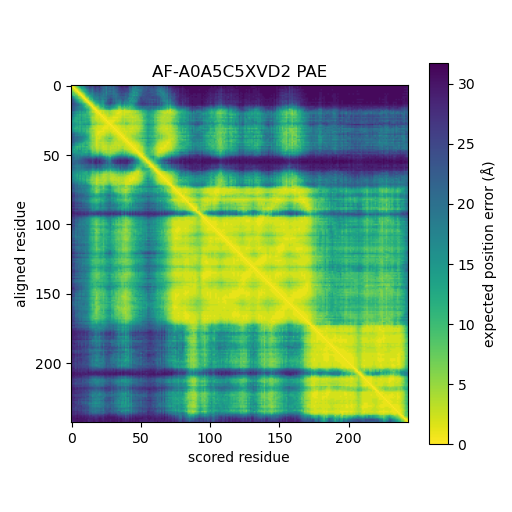 A 1 115 ? -9.603 -8.102 8.532 1.00 90.12 115 GLU A CA 1
ATOM 857 C C . GLU A 1 115 ? -9.632 -6.869 7.604 1.00 90.12 115 GLU A C 1
ATOM 859 O O . GLU A 1 115 ? -10.641 -6.162 7.517 1.00 90.12 115 GLU A O 1
ATOM 864 N N . THR A 1 116 ? -8.540 -6.602 6.873 1.00 92.69 116 THR A N 1
ATOM 865 C CA . THR A 1 116 ? -8.511 -5.551 5.846 1.00 92.69 116 THR A CA 1
ATOM 866 C C . THR A 1 116 ? -9.462 -5.902 4.712 1.00 92.69 116 THR A C 1
ATOM 868 O O . THR A 1 116 ? -9.451 -7.012 4.174 1.00 92.69 116 THR A O 1
ATOM 871 N N . VAL A 1 117 ? -10.264 -4.925 4.291 1.00 95.06 117 VAL A N 1
ATOM 872 C CA . VAL A 1 117 ? -11.234 -5.103 3.209 1.00 95.06 117 VAL A CA 1
ATOM 873 C C . VAL A 1 117 ? -10.956 -4.166 2.044 1.00 95.06 117 VAL A C 1
ATOM 875 O O . VAL A 1 117 ? -10.669 -2.982 2.215 1.00 95.06 117 VAL A O 1
ATOM 878 N N . ILE A 1 118 ? -11.109 -4.695 0.832 1.00 97.50 118 ILE A N 1
ATOM 879 C CA . ILE A 1 118 ? -11.140 -3.897 -0.394 1.00 97.50 118 ILE A CA 1
ATOM 880 C C . ILE A 1 118 ? -12.587 -3.464 -0.614 1.00 97.50 118 ILE A C 1
ATOM 882 O O . ILE A 1 118 ? -13.462 -4.287 -0.890 1.00 97.50 118 ILE A O 1
ATOM 886 N N . LEU A 1 119 ? -12.846 -2.167 -0.472 1.00 97.44 119 LEU A N 1
ATOM 887 C CA . LEU A 1 119 ? -14.170 -1.577 -0.658 1.00 97.44 119 LEU A CA 1
ATOM 888 C C . LEU A 1 119 ? -14.502 -1.409 -2.140 1.00 97.44 119 LEU A C 1
ATOM 890 O O . LEU A 1 119 ? -15.653 -1.565 -2.549 1.00 97.44 119 LEU A O 1
ATOM 894 N N . THR A 1 120 ? -13.514 -1.042 -2.956 1.00 97.19 120 THR A N 1
ATOM 895 C CA . THR A 1 120 ? -13.693 -0.815 -4.393 1.00 97.19 120 THR A CA 1
ATOM 896 C C . THR A 1 120 ? -12.391 -1.097 -5.127 1.00 97.19 120 THR A C 1
ATOM 898 O O . THR A 1 120 ? -11.349 -0.561 -4.766 1.00 97.19 120 THR A O 1
ATOM 901 N N . ASN A 1 121 ? -12.464 -1.930 -6.164 1.00 95.62 121 ASN A N 1
ATOM 902 C CA . ASN A 1 121 ? -11.387 -2.058 -7.138 1.00 95.62 121 ASN A CA 1
ATOM 903 C C . ASN A 1 121 ? -11.507 -0.964 -8.195 1.00 95.62 121 ASN A C 1
ATOM 905 O O . ASN A 1 121 ? -12.618 -0.542 -8.532 1.00 95.62 121 ASN A O 1
ATOM 909 N N . GLY A 1 122 ? -10.363 -0.560 -8.734 1.00 91.31 122 GLY A N 1
ATOM 910 C CA . GLY A 1 122 ? -10.307 0.281 -9.914 1.00 91.31 122 GLY A CA 1
ATOM 911 C C . GLY A 1 122 ? -10.789 -0.444 -11.175 1.00 91.31 122 GLY A C 1
ATOM 912 O O . GLY A 1 122 ? -11.266 -1.581 -11.138 1.00 91.31 122 GLY A O 1
ATOM 913 N N . THR A 1 123 ? -10.709 0.240 -12.316 1.00 93.75 123 THR A N 1
ATOM 914 C CA . THR A 1 123 ? -11.082 -0.351 -13.623 1.00 93.75 123 THR A CA 1
ATOM 915 C C . THR A 1 123 ? -9.872 -0.859 -14.399 1.00 93.75 123 THR A C 1
ATOM 917 O O . THR A 1 123 ? -10.021 -1.616 -15.362 1.00 93.75 123 THR A O 1
ATOM 920 N N . GLY A 1 124 ? -8.682 -0.434 -13.982 1.00 91.25 124 GLY A N 1
ATOM 921 C CA . GLY A 1 124 ? -7.397 -0.785 -14.559 1.00 91.25 124 GLY A CA 1
ATOM 922 C C . GLY A 1 124 ? -6.866 -2.135 -14.102 1.00 91.25 124 GLY A C 1
ATOM 923 O O . GLY A 1 124 ? -6.029 -2.685 -14.807 1.00 91.25 124 GLY A O 1
ATOM 924 N N . GLY A 1 125 ? -7.380 -2.712 -13.013 1.00 92.31 125 GLY A N 1
ATOM 925 C CA . GLY A 1 125 ? -6.945 -4.011 -12.504 1.00 92.31 125 GLY A CA 1
ATOM 926 C C . GLY A 1 125 ? -7.781 -4.566 -11.355 1.00 92.31 125 GLY A C 1
ATOM 927 O O . GLY A 1 125 ? -8.895 -4.120 -11.082 1.00 92.31 125 GLY A O 1
ATOM 928 N N . VAL A 1 126 ? -7.234 -5.582 -10.689 1.00 94.06 126 VAL A N 1
ATOM 929 C CA . VAL A 1 126 ? -7.846 -6.249 -9.536 1.00 94.06 126 VAL A CA 1
ATOM 930 C C . VAL A 1 126 ? -6.835 -6.338 -8.401 1.00 94.06 126 VAL A C 1
ATOM 932 O O . VAL A 1 126 ? -5.736 -6.857 -8.584 1.00 94.06 126 VAL A O 1
ATOM 935 N N . ALA A 1 127 ? -7.234 -5.877 -7.222 1.00 95.75 127 ALA A N 1
ATOM 936 C CA . ALA A 1 127 ? -6.501 -6.035 -5.981 1.00 95.75 127 ALA A CA 1
ATOM 937 C C . ALA A 1 127 ? -7.032 -7.193 -5.124 1.00 95.75 127 ALA A C 1
ATOM 939 O O . ALA A 1 127 ? -8.216 -7.548 -5.164 1.00 95.75 127 ALA A O 1
ATOM 940 N N . SER A 1 128 ? -6.142 -7.745 -4.307 1.00 95.19 128 SER A N 1
ATOM 941 C CA . SER A 1 128 ? -6.402 -8.764 -3.293 1.00 95.19 128 SER A CA 1
ATOM 942 C C . SER A 1 128 ? -5.502 -8.549 -2.077 1.00 95.19 128 SER A C 1
ATOM 944 O O . SER A 1 128 ? -4.395 -8.047 -2.220 1.00 95.19 128 SER A O 1
ATOM 946 N N . ILE A 1 129 ? -5.957 -8.962 -0.892 1.00 94.81 129 ILE A N 1
ATOM 947 C CA . ILE A 1 129 ? -5.119 -9.003 0.315 1.00 94.81 129 ILE A CA 1
ATOM 948 C C . ILE A 1 129 ? -4.531 -10.405 0.452 1.00 94.81 129 ILE A C 1
ATOM 950 O O . ILE A 1 129 ? -5.270 -11.395 0.401 1.00 94.81 129 ILE A O 1
ATOM 954 N N . ASN A 1 130 ? -3.217 -10.500 0.632 1.00 90.38 130 ASN A N 1
ATOM 955 C CA . ASN A 1 130 ? -2.561 -11.760 0.930 1.00 90.38 130 ASN A CA 1
ATOM 956 C C . ASN A 1 130 ? -2.886 -12.171 2.380 1.00 90.38 130 ASN A C 1
ATOM 958 O O . ASN A 1 130 ? -2.498 -11.475 3.314 1.00 90.38 130 ASN A O 1
ATOM 962 N N . PRO A 1 131 ? -3.564 -13.307 2.621 1.00 85.25 131 PRO A N 1
ATOM 963 C CA . PRO A 1 131 ? -4.024 -13.666 3.964 1.00 85.25 131 PRO A CA 1
ATOM 964 C C . PRO A 1 131 ? -2.893 -14.114 4.902 1.00 85.25 131 PRO A C 1
ATOM 966 O O . PRO A 1 131 ? -3.132 -14.305 6.090 1.00 85.25 131 PRO A O 1
ATOM 969 N N . THR A 1 132 ? -1.688 -14.358 4.374 1.00 85.88 132 THR A N 1
ATOM 970 C CA . THR A 1 132 ? -0.530 -14.793 5.171 1.00 85.88 132 THR A CA 1
ATOM 971 C C . THR A 1 132 ? 0.352 -13.615 5.557 1.00 85.88 132 THR A C 1
ATOM 973 O O . THR A 1 132 ? 0.813 -13.562 6.694 1.00 85.88 132 THR A O 1
ATOM 976 N N . THR A 1 133 ? 0.596 -12.693 4.622 1.00 85.94 133 THR A N 1
ATOM 977 C CA . THR A 1 133 ? 1.486 -11.540 4.835 1.00 85.94 133 THR A CA 1
ATOM 978 C C . THR A 1 133 ? 0.732 -10.261 5.197 1.00 85.94 133 THR A C 1
ATOM 980 O O . THR A 1 133 ? 1.294 -9.400 5.860 1.00 85.94 133 THR A O 1
ATOM 983 N N . GLY A 1 134 ? -0.543 -10.138 4.818 1.00 87.94 134 GLY A N 1
ATOM 984 C CA . GLY A 1 134 ? -1.325 -8.906 4.957 1.00 87.94 134 GLY A CA 1
ATOM 985 C C . GLY A 1 134 ? -1.056 -7.875 3.856 1.00 87.94 134 GLY A C 1
ATOM 986 O O . GLY A 1 134 ? -1.656 -6.803 3.869 1.00 87.94 134 GLY A O 1
ATOM 987 N N . GLU A 1 135 ? -0.187 -8.193 2.894 1.00 91.06 135 GLU A N 1
ATOM 988 C CA . GLU A 1 135 ? 0.160 -7.302 1.788 1.00 91.06 135 GLU A CA 1
ATOM 989 C C . GLU A 1 135 ? -1.030 -7.092 0.843 1.00 91.06 135 GLU A C 1
ATOM 991 O O . GLU A 1 135 ? -1.780 -8.024 0.522 1.00 91.06 135 GLU A O 1
ATOM 996 N N . LEU A 1 136 ? -1.180 -5.861 0.356 1.00 94.56 136 LEU A N 1
ATOM 997 C CA . LEU A 1 136 ? -2.097 -5.535 -0.728 1.00 94.56 136 LEU A CA 1
ATOM 998 C C . LEU A 1 136 ? -1.406 -5.830 -2.063 1.00 94.56 136 LEU A C 1
ATOM 1000 O O . LEU A 1 136 ? -0.475 -5.133 -2.462 1.00 94.56 136 LEU A O 1
ATOM 1004 N N . GLU A 1 137 ? -1.892 -6.849 -2.766 1.00 92.38 137 GLU A N 1
ATOM 1005 C CA . GLU A 1 137 ? -1.436 -7.232 -4.101 1.00 92.38 137 GLU A CA 1
ATOM 1006 C C . GLU A 1 137 ? -2.382 -6.656 -5.159 1.00 92.38 137 GLU A C 1
ATOM 1008 O O . GLU A 1 137 ? -3.570 -6.979 -5.161 1.00 92.38 137 GLU A O 1
ATOM 1013 N N . TYR A 1 138 ? -1.878 -5.857 -6.098 1.00 92.81 138 TYR A N 1
ATOM 1014 C CA . TYR A 1 138 ? -2.642 -5.339 -7.234 1.00 92.81 138 TYR A CA 1
ATOM 1015 C C . TYR A 1 138 ? -2.120 -5.892 -8.560 1.00 92.81 138 TYR A C 1
ATOM 1017 O O . TYR A 1 138 ? -0.928 -5.848 -8.865 1.00 92.81 138 TYR A O 1
ATOM 1025 N N . ARG A 1 139 ? -3.043 -6.427 -9.361 1.00 90.19 139 ARG A N 1
ATOM 1026 C CA . ARG A 1 139 ? -2.795 -7.016 -10.677 1.00 90.19 139 ARG A CA 1
ATOM 1027 C C . ARG A 1 139 ? -3.489 -6.162 -11.738 1.00 90.19 139 ARG A C 1
ATOM 1029 O O . ARG A 1 139 ? -4.710 -6.280 -11.881 1.00 90.19 139 ARG A O 1
ATOM 1036 N N . PRO A 1 140 ? -2.762 -5.306 -12.474 1.00 90.88 140 PRO A N 1
ATOM 1037 C CA . PRO A 1 140 ? -3.347 -4.570 -13.581 1.00 90.88 140 PRO A CA 1
ATOM 1038 C C . PRO A 1 140 ? -3.847 -5.524 -14.671 1.00 90.88 140 PRO A C 1
ATOM 1040 O O . PRO A 1 140 ? -3.301 -6.605 -14.899 1.00 90.88 140 PRO A O 1
ATOM 1043 N N . ASN A 1 141 ? -4.902 -5.108 -15.363 1.00 89.50 141 ASN A N 1
ATOM 1044 C CA . ASN A 1 141 ? -5.381 -5.753 -16.573 1.00 89.50 141 ASN A CA 1
ATOM 1045 C C . ASN A 1 141 ? -4.272 -5.720 -17.637 1.00 89.50 141 ASN A C 1
ATOM 1047 O O . ASN A 1 141 ? -3.503 -4.754 -17.685 1.00 89.50 141 ASN A O 1
ATOM 1051 N N . PRO A 1 142 ? -4.200 -6.724 -18.528 1.00 85.06 142 PRO A N 1
ATOM 1052 C CA . PRO A 1 142 ? -3.255 -6.708 -19.640 1.00 85.06 142 PRO A CA 1
ATOM 1053 C C . PRO A 1 142 ? -3.309 -5.378 -20.406 1.00 85.06 142 PRO A C 1
ATOM 1055 O O . PRO A 1 142 ? -4.400 -4.873 -20.680 1.00 85.06 142 PRO A O 1
ATOM 1058 N N . ASP A 1 143 ? -2.141 -4.817 -20.724 1.00 82.19 143 ASP A N 1
ATOM 1059 C CA . ASP A 1 143 ? -1.964 -3.556 -21.463 1.00 82.19 143 ASP A CA 1
ATOM 1060 C C . ASP A 1 143 ? -2.545 -2.288 -20.808 1.00 82.19 143 ASP A C 1
ATOM 1062 O O . ASP A 1 143 ? -2.519 -1.215 -21.422 1.00 82.19 143 ASP A O 1
ATOM 1066 N N . HIS A 1 144 ? -3.065 -2.366 -19.578 1.00 87.25 144 HIS A N 1
ATOM 1067 C CA . HIS A 1 144 ? -3.458 -1.173 -18.836 1.00 87.25 144 HIS A CA 1
ATOM 1068 C C . HIS A 1 144 ? -2.228 -0.310 -18.531 1.00 87.25 144 HIS A C 1
ATOM 1070 O O . HIS A 1 144 ? -1.207 -0.820 -18.069 1.00 87.25 144 HIS A O 1
ATOM 1076 N N . LEU A 1 145 ? -2.353 0.988 -18.811 1.00 88.06 145 LEU A N 1
ATOM 1077 C CA . LEU A 1 145 ? -1.343 2.008 -18.562 1.00 88.06 145 LEU A CA 1
ATOM 1078 C C . LEU A 1 145 ? -1.989 3.216 -17.893 1.00 88.06 145 LEU A C 1
ATOM 1080 O O . LEU A 1 145 ? -3.124 3.579 -18.219 1.00 88.06 145 LEU A O 1
ATOM 1084 N N . GLY A 1 146 ? -1.211 3.888 -17.054 1.00 88.69 146 GLY A N 1
ATOM 1085 C CA . GLY A 1 146 ? -1.641 5.038 -16.275 1.00 88.69 146 GLY A CA 1
ATOM 1086 C C . GLY A 1 146 ? -2.151 4.653 -14.892 1.00 88.69 146 GLY A C 1
ATOM 1087 O O . GLY A 1 146 ? -1.841 3.579 -14.369 1.00 88.69 146 GLY A O 1
ATOM 1088 N N . GLU A 1 147 ? -2.888 5.584 -14.294 1.00 92.06 147 GLU A N 1
ATOM 1089 C CA . GLU A 1 147 ? -3.337 5.484 -12.911 1.00 92.06 147 GLU A CA 1
ATOM 1090 C C . GLU A 1 147 ? -4.577 4.588 -12.762 1.00 92.06 147 GLU A C 1
ATOM 1092 O O . GLU A 1 147 ? -5.525 4.685 -13.545 1.00 92.06 147 GLU A O 1
ATOM 1097 N N . ASP A 1 148 ? -4.604 3.792 -11.693 1.00 95.25 148 ASP A N 1
ATOM 1098 C CA . ASP A 1 148 ? -5.796 3.108 -11.193 1.00 95.25 148 ASP A CA 1
ATOM 1099 C C . ASP A 1 148 ? -5.898 3.276 -9.673 1.00 95.25 148 ASP A C 1
ATOM 1101 O O . ASP A 1 148 ? -4.888 3.350 -8.971 1.00 95.25 148 ASP A O 1
ATOM 1105 N N . ILE A 1 149 ? -7.124 3.369 -9.158 1.00 96.25 149 ILE A N 1
ATOM 1106 C CA . ILE A 1 149 ? -7.377 3.656 -7.740 1.00 96.25 149 ILE A CA 1
ATOM 1107 C C . ILE A 1 149 ? -8.147 2.500 -7.115 1.00 96.25 149 ILE A C 1
ATOM 1109 O O . ILE A 1 149 ? -9.238 2.146 -7.562 1.00 96.25 149 ILE A O 1
ATOM 1113 N N . VAL A 1 150 ? -7.594 1.960 -6.034 1.00 97.69 150 VAL A N 1
ATOM 1114 C CA . VAL A 1 150 ? -8.233 0.966 -5.171 1.00 97.69 150 VAL A CA 1
ATOM 1115 C C . VAL A 1 150 ? -8.599 1.641 -3.855 1.00 97.69 150 VAL A C 1
ATOM 1117 O O . VAL A 1 150 ? -7.798 2.378 -3.288 1.00 97.69 150 VAL A O 1
ATOM 1120 N N . ILE A 1 151 ? -9.806 1.394 -3.351 1.00 97.62 151 ILE A N 1
ATOM 1121 C CA . ILE A 1 151 ? -10.251 1.901 -2.050 1.00 97.62 151 ILE A CA 1
ATOM 1122 C C . ILE A 1 151 ? -10.262 0.746 -1.056 1.00 97.62 151 ILE A C 1
ATOM 1124 O O . ILE A 1 151 ? -10.960 -0.250 -1.272 1.00 97.62 151 ILE A O 1
ATOM 1128 N N . ILE A 1 152 ? -9.531 0.901 0.043 1.00 97.31 152 ILE A N 1
ATOM 1129 C CA . ILE A 1 152 ? -9.421 -0.088 1.120 1.00 97.31 152 ILE A CA 1
ATOM 1130 C C . ILE A 1 152 ? -9.909 0.479 2.455 1.00 97.31 152 ILE A C 1
ATOM 1132 O O . ILE A 1 152 ? -10.053 1.689 2.622 1.00 97.31 152 ILE A O 1
ATOM 1136 N N . GLU A 1 153 ? -10.155 -0.401 3.417 1.00 96.31 153 GLU A N 1
ATOM 1137 C CA . GLU A 1 153 ? -10.362 -0.060 4.823 1.00 96.31 153 GLU A CA 1
ATOM 1138 C C . GLU A 1 153 ? -9.559 -1.042 5.682 1.00 96.31 153 GLU A C 1
ATOM 1140 O O . GLU A 1 153 ? -9.755 -2.255 5.585 1.00 96.31 153 GLU A O 1
ATOM 1145 N N . VAL A 1 154 ? -8.654 -0.504 6.502 1.00 95.19 154 VAL A N 1
ATOM 1146 C CA . VAL A 1 154 ? -7.751 -1.267 7.376 1.00 95.19 154 VAL A CA 1
ATOM 1147 C C . VAL A 1 154 ? -8.305 -1.274 8.800 1.00 95.19 154 VAL A C 1
ATOM 1149 O O . VAL A 1 154 ? -8.924 -0.298 9.241 1.00 95.19 154 VAL A O 1
ATOM 1152 N N . GLN A 1 155 ? -8.088 -2.373 9.518 1.00 91.38 155 GLN A N 1
ATOM 1153 C CA . GLN A 1 155 ? -8.504 -2.560 10.906 1.00 91.38 155 GLN A CA 1
ATOM 1154 C C . GLN A 1 155 ? -7.285 -2.758 11.824 1.00 91.38 155 GLN A C 1
ATOM 1156 O O . GLN A 1 155 ? -6.253 -3.271 11.397 1.00 91.38 155 GLN A O 1
ATOM 1161 N N . ASP A 1 156 ? -7.383 -2.314 13.078 1.00 91.62 156 ASP A N 1
ATOM 1162 C CA . ASP A 1 156 ? -6.418 -2.647 14.132 1.00 91.62 156 ASP A CA 1
ATOM 1163 C C . ASP A 1 156 ? -6.828 -3.871 14.961 1.00 91.62 156 ASP A C 1
ATOM 1165 O O . ASP A 1 156 ? -7.956 -4.357 14.891 1.00 91.62 156 ASP A O 1
ATOM 1169 N N . ASN A 1 157 ? -5.918 -4.330 15.821 1.00 89.19 157 ASN A N 1
ATOM 1170 C CA . ASN A 1 157 ? -6.163 -5.450 16.737 1.00 89.19 157 ASN A CA 1
ATOM 1171 C C . ASN A 1 157 ? -7.296 -5.194 17.755 1.00 89.19 157 ASN A C 1
ATOM 1173 O O . ASN A 1 157 ? -7.786 -6.135 18.386 1.00 89.19 157 ASN A O 1
ATOM 1177 N N . SER A 1 158 ? -7.708 -3.937 17.941 1.00 84.38 158 SER A N 1
ATOM 1178 C CA . SER A 1 158 ? -8.831 -3.535 18.798 1.00 84.38 158 SER A CA 1
ATOM 1179 C C . SER A 1 158 ? -10.173 -3.544 18.049 1.00 84.38 158 SER A C 1
ATOM 1181 O O . SER A 1 158 ? -11.231 -3.352 18.659 1.00 84.38 158 SER A O 1
ATOM 1183 N N . GLY A 1 159 ? -10.161 -3.795 16.737 1.00 86.06 159 GLY A N 1
ATOM 1184 C CA . GLY A 1 159 ? -11.333 -3.824 15.873 1.00 86.06 159 GLY A CA 1
ATOM 1185 C C . GLY A 1 159 ? -11.749 -2.455 15.321 1.00 86.06 159 GLY A C 1
ATOM 1186 O O . GLY A 1 159 ? -12.801 -2.353 14.680 1.00 86.06 159 GLY A O 1
ATOM 1187 N N . VAL A 1 160 ? -10.965 -1.398 15.535 1.00 86.06 160 VAL A N 1
ATOM 1188 C CA . VAL A 1 160 ? -11.235 -0.049 15.022 1.00 86.06 160 VAL A CA 1
ATOM 1189 C C . VAL A 1 160 ? -10.767 0.065 13.571 1.00 86.06 160 VAL A C 1
ATOM 1191 O O . VAL A 1 160 ? -9.718 -0.438 13.183 1.00 86.06 160 VAL A O 1
ATOM 1194 N N . LYS A 1 161 ? -11.570 0.747 12.746 1.00 91.44 161 LYS A N 1
ATOM 1195 C CA . LYS A 1 161 ? -11.363 0.875 11.296 1.00 91.44 161 LYS A CA 1
ATOM 1196 C C . LYS A 1 161 ? -10.850 2.258 10.890 1.00 91.44 161 LYS A C 1
ATOM 1198 O O . LYS A 1 161 ? -11.404 3.278 11.327 1.00 91.44 161 LYS A O 1
ATOM 1203 N N . SER A 1 162 ? -9.886 2.303 9.967 1.00 91.69 162 SER A N 1
ATOM 1204 C CA . SER A 1 162 ? -9.326 3.536 9.376 1.00 91.69 162 SER A CA 1
ATOM 1205 C C . SER A 1 162 ? -10.370 4.383 8.641 1.00 91.69 162 SER A C 1
ATOM 1207 O O . SER A 1 162 ? -10.275 5.608 8.571 1.00 91.69 162 SER A O 1
ATOM 1209 N N . GLY A 1 163 ? -11.421 3.734 8.131 1.00 91.31 163 GLY A N 1
ATOM 1210 C CA . GLY A 1 163 ? -12.311 4.284 7.110 1.00 91.31 163 GLY A CA 1
ATOM 1211 C C . GLY A 1 163 ? -11.722 4.119 5.705 1.00 91.31 163 GLY A C 1
ATOM 1212 O O . GLY A 1 163 ? -10.628 3.570 5.574 1.00 91.31 163 GLY A O 1
ATOM 1213 N N . PRO A 1 164 ? -12.431 4.589 4.664 1.00 95.19 164 PRO A N 1
ATOM 1214 C CA . PRO A 1 164 ? -11.992 4.440 3.281 1.00 95.19 164 PRO A CA 1
ATOM 1215 C C . PRO A 1 164 ? -10.683 5.191 3.016 1.00 95.19 164 PRO A C 1
ATOM 1217 O O . PRO A 1 164 ? -10.596 6.391 3.283 1.00 95.19 164 PRO A O 1
ATOM 1220 N N . VAL A 1 165 ? -9.695 4.493 2.462 1.00 96.19 165 VAL A N 1
ATOM 1221 C CA . VAL A 1 165 ? -8.399 5.040 2.046 1.00 96.19 165 VAL A CA 1
ATOM 1222 C C . VAL A 1 165 ? -8.162 4.702 0.580 1.00 96.19 165 VAL A C 1
ATOM 1224 O O . VAL A 1 165 ? -8.350 3.561 0.164 1.00 96.19 165 VAL A O 1
ATOM 1227 N N . GLU A 1 166 ? -7.760 5.705 -0.196 1.00 96.69 166 GLU A N 1
ATOM 1228 C CA . GLU A 1 166 ? -7.379 5.547 -1.599 1.00 96.69 166 GLU A CA 1
ATOM 1229 C C . GLU A 1 166 ? -5.918 5.099 -1.712 1.00 96.69 166 GLU A C 1
ATOM 1231 O O . GLU A 1 166 ? -5.021 5.712 -1.126 1.00 96.69 166 GLU A O 1
ATOM 1236 N N . VAL A 1 167 ? -5.700 4.050 -2.502 1.00 95.69 167 VAL A N 1
ATOM 1237 C CA . VAL A 1 167 ? -4.395 3.541 -2.923 1.00 95.69 167 VAL A CA 1
ATOM 1238 C C . VAL A 1 167 ? -4.297 3.706 -4.436 1.00 95.69 167 VAL A C 1
ATOM 1240 O O . VAL A 1 167 ? -5.081 3.122 -5.187 1.00 95.69 167 VAL A O 1
ATOM 1243 N N . GLN A 1 168 ? -3.363 4.541 -4.877 1.00 94.31 168 GLN A N 1
ATOM 1244 C CA . GLN A 1 168 ? -3.144 4.894 -6.271 1.00 94.31 168 GLN A CA 1
ATOM 1245 C C . GLN A 1 168 ? -1.968 4.097 -6.838 1.00 94.31 168 GLN A C 1
ATOM 1247 O O . GLN A 1 168 ? -0.829 4.269 -6.403 1.00 94.31 168 GLN A O 1
ATOM 1252 N N . PHE A 1 169 ? -2.262 3.288 -7.852 1.00 91.00 169 PHE A N 1
ATOM 1253 C CA . PHE A 1 169 ? -1.293 2.545 -8.649 1.00 91.00 169 PHE A CA 1
ATOM 1254 C C . PHE A 1 169 ? -1.044 3.267 -9.966 1.00 91.00 169 PHE A C 1
ATOM 1256 O O . PHE A 1 169 ? -1.987 3.792 -10.551 1.00 91.00 169 PHE A O 1
ATOM 1263 N N . ASN A 1 170 ? 0.193 3.266 -10.460 1.00 88.12 170 ASN A N 1
ATOM 1264 C CA . ASN A 1 170 ? 0.528 3.786 -11.784 1.00 88.12 170 ASN A CA 1
ATOM 1265 C C . ASN A 1 170 ? 1.231 2.710 -12.617 1.00 88.12 170 ASN A C 1
ATOM 1267 O O . ASN A 1 170 ? 2.156 2.063 -12.138 1.00 88.12 170 ASN A O 1
ATOM 1271 N N . THR A 1 171 ? 0.806 2.511 -13.862 1.00 87.00 171 THR A N 1
ATOM 1272 C CA . THR A 1 171 ? 1.334 1.450 -14.734 1.00 87.00 171 THR A CA 1
ATOM 1273 C C . THR A 1 171 ? 2.001 1.999 -15.994 1.00 87.00 171 THR A C 1
ATOM 1275 O O . THR A 1 171 ? 1.434 2.845 -16.689 1.00 87.00 171 THR A O 1
ATOM 1278 N N . THR A 1 172 ? 3.199 1.506 -16.319 1.00 83.56 172 THR A N 1
ATOM 1279 C CA . THR A 1 172 ? 3.977 1.870 -17.521 1.00 83.56 172 THR A CA 1
ATOM 1280 C C . THR A 1 172 ? 4.441 0.632 -18.291 1.00 83.56 172 THR A C 1
ATOM 1282 O O . THR A 1 172 ? 4.119 -0.498 -17.933 1.00 83.56 172 THR A O 1
ATOM 1285 N N . ARG A 1 173 ? 5.142 0.823 -19.419 1.00 80.81 173 ARG A N 1
ATOM 1286 C CA . ARG A 1 173 ? 5.729 -0.274 -20.223 1.00 80.81 173 ARG A CA 1
ATOM 1287 C C . ARG A 1 173 ? 7.215 -0.509 -19.929 1.00 80.81 173 ARG A C 1
ATOM 1289 O O . ARG A 1 173 ? 7.892 -1.193 -20.699 1.00 80.81 173 ARG A O 1
ATOM 1296 N N . ASN A 1 174 ? 7.740 0.085 -18.864 1.00 82.69 174 ASN A N 1
ATOM 1297 C CA . ASN A 1 174 ? 9.163 0.061 -18.598 1.00 82.69 174 ASN A CA 1
ATOM 1298 C C . ASN A 1 174 ? 9.592 -1.164 -17.793 1.00 82.69 174 ASN A C 1
ATOM 1300 O O . ASN A 1 174 ? 9.461 -1.213 -16.575 1.00 82.69 174 ASN A O 1
ATOM 1304 N N . ARG A 1 175 ? 10.167 -2.159 -18.474 1.00 81.94 175 ARG A N 1
ATOM 1305 C CA . ARG A 1 175 ? 10.670 -3.379 -17.818 1.00 81.94 175 ARG A CA 1
ATOM 1306 C C . ARG A 1 175 ? 11.844 -3.171 -16.875 1.00 81.94 175 ARG A C 1
ATOM 1308 O O . ARG A 1 175 ? 12.151 -4.086 -16.120 1.00 81.94 175 ARG A O 1
ATOM 1315 N N . LEU A 1 176 ? 12.487 -2.011 -16.936 1.00 87.75 176 LEU A N 1
ATOM 1316 C CA . LEU A 1 176 ? 13.668 -1.699 -16.148 1.00 87.75 176 LEU A CA 1
ATOM 1317 C C . LEU A 1 176 ? 13.361 -0.740 -14.994 1.00 87.75 176 LEU A C 1
ATOM 1319 O O . LEU A 1 176 ? 14.298 -0.263 -14.374 1.00 87.75 176 LEU A O 1
ATOM 1323 N N . THR A 1 177 ? 12.092 -0.502 -14.662 1.00 85.31 177 THR A N 1
ATOM 1324 C CA . THR A 1 177 ? 11.698 0.250 -13.462 1.00 85.31 177 THR A CA 1
ATOM 1325 C C . THR A 1 177 ? 11.256 -0.706 -12.365 1.00 85.31 177 THR A C 1
ATOM 1327 O O . THR A 1 177 ? 10.485 -1.638 -12.621 1.00 85.31 177 THR A O 1
ATOM 1330 N N . ASN A 1 178 ? 11.741 -0.486 -11.138 1.00 82.25 178 ASN A N 1
ATOM 1331 C CA . ASN A 1 178 ? 11.320 -1.295 -10.004 1.00 82.25 178 ASN A CA 1
ATOM 1332 C C . ASN A 1 178 ? 9.872 -0.927 -9.639 1.00 82.25 178 ASN A C 1
ATOM 1334 O O . ASN A 1 178 ? 9.594 0.248 -9.401 1.00 82.25 178 ASN A O 1
ATOM 1338 N N . PRO A 1 179 ? 8.964 -1.917 -9.572 1.00 72.88 179 PRO A N 1
ATOM 1339 C CA . PRO A 1 179 ? 7.568 -1.684 -9.237 1.00 72.88 179 PRO A CA 1
ATOM 1340 C C . PRO A 1 179 ? 7.349 -1.087 -7.840 1.00 72.88 179 PRO A C 1
ATOM 1342 O O . PRO A 1 179 ? 6.484 -0.241 -7.668 1.00 72.88 179 PRO A O 1
ATOM 1345 N N . VAL A 1 180 ? 8.095 -1.549 -6.837 1.00 73.06 180 VAL A N 1
ATOM 1346 C CA . VAL A 1 180 ? 7.822 -1.258 -5.421 1.00 73.06 180 VAL A CA 1
ATOM 1347 C C . VAL A 1 180 ? 8.645 -0.068 -4.940 1.00 73.06 180 VAL A C 1
ATOM 1349 O O . VAL A 1 180 ? 8.096 0.909 -4.441 1.00 73.06 180 VAL A O 1
ATOM 1352 N N . ILE A 1 181 ? 9.965 -0.151 -5.102 1.00 76.94 181 ILE A N 1
ATOM 1353 C CA . ILE A 1 181 ? 10.914 0.868 -4.651 1.00 76.94 181 ILE A CA 1
ATOM 1354 C C . ILE A 1 181 ? 11.798 1.199 -5.838 1.00 76.94 181 ILE A C 1
ATOM 1356 O O . ILE A 1 181 ? 12.681 0.411 -6.170 1.00 76.94 181 ILE A O 1
ATOM 1360 N N . ALA A 1 182 ? 11.552 2.337 -6.486 1.00 83.00 182 ALA A N 1
ATOM 1361 C CA . ALA A 1 182 ? 12.229 2.714 -7.724 1.00 83.00 182 ALA A CA 1
ATOM 1362 C C . ALA A 1 182 ? 13.761 2.611 -7.601 1.00 83.00 182 ALA A C 1
ATOM 1364 O O . ALA A 1 182 ? 14.417 2.131 -8.520 1.00 83.00 182 ALA A O 1
ATOM 1365 N N . GLU A 1 183 ? 14.311 2.992 -6.447 1.00 88.62 183 GLU A N 1
ATOM 1366 C CA . GLU A 1 183 ? 15.740 3.017 -6.139 1.00 88.62 183 GLU A CA 1
ATOM 1367 C C . GLU A 1 183 ? 16.343 1.650 -5.753 1.00 88.62 183 GLU A C 1
ATOM 1369 O O . GLU A 1 183 ? 17.566 1.532 -5.700 1.00 88.62 183 GLU A O 1
ATOM 1374 N N . ASP A 1 184 ? 15.540 0.612 -5.488 1.00 88.44 184 ASP A N 1
ATOM 1375 C CA . ASP A 1 184 ? 16.029 -0.759 -5.250 1.00 88.44 184 ASP A CA 1
ATOM 1376 C C . ASP A 1 184 ? 16.321 -1.450 -6.592 1.00 88.44 184 ASP A C 1
ATOM 1378 O O . ASP A 1 184 ? 15.572 -2.288 -7.101 1.00 88.44 184 ASP A O 1
ATOM 1382 N N . VAL A 1 185 ? 17.428 -1.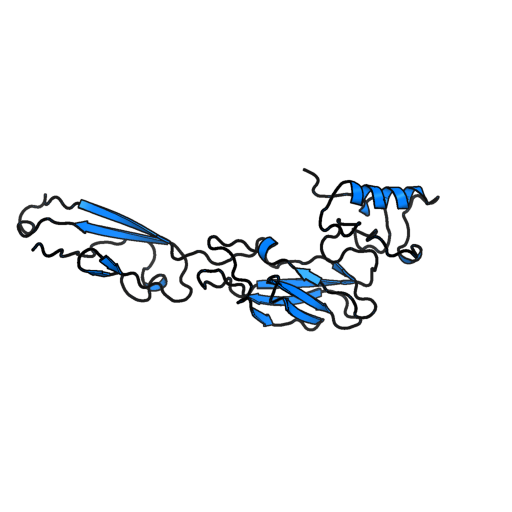062 -7.213 1.00 91.62 185 VAL A N 1
ATOM 1383 C CA . VAL A 1 185 ? 17.844 -1.535 -8.540 1.00 91.62 185 VAL A CA 1
ATOM 1384 C C . VAL A 1 185 ? 18.111 -3.044 -8.542 1.00 91.62 185 VAL A C 1
ATOM 1386 O O . VAL A 1 185 ? 17.871 -3.716 -9.55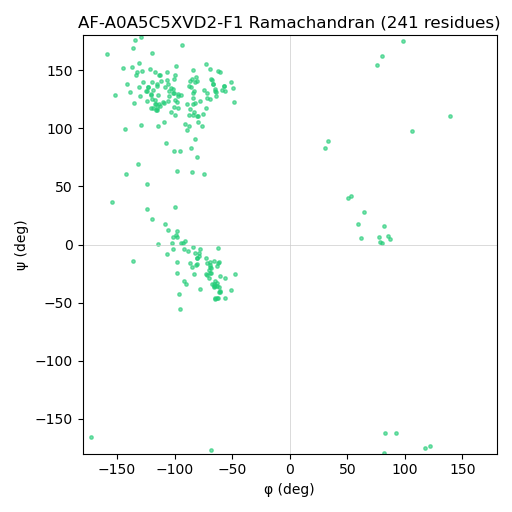0 1.00 91.62 185 VAL A O 1
ATOM 1389 N N . ASN A 1 186 ? 18.609 -3.585 -7.423 1.00 91.81 186 ASN A N 1
ATOM 1390 C CA . ASN A 1 186 ? 19.027 -4.983 -7.293 1.00 91.81 186 ASN A CA 1
ATOM 1391 C C . ASN A 1 186 ? 17.980 -5.946 -6.723 1.00 91.81 186 ASN A C 1
ATOM 1393 O O . ASN A 1 186 ? 18.269 -7.142 -6.621 1.00 91.81 186 ASN A O 1
ATOM 1397 N N . ARG A 1 187 ? 16.770 -5.461 -6.421 1.00 88.06 187 ARG A N 1
ATOM 1398 C CA . ARG A 1 187 ? 15.645 -6.275 -5.930 1.00 88.06 187 ARG A CA 1
ATOM 1399 C C . ARG A 1 187 ? 15.910 -6.903 -4.562 1.00 88.06 187 ARG A C 1
ATOM 1401 O O . ARG A 1 187 ? 15.397 -7.985 -4.267 1.00 88.06 187 ARG A O 1
ATOM 1408 N N . SER A 1 188 ? 16.748 -6.277 -3.742 1.00 86.56 188 SER A N 1
ATOM 1409 C CA . SER A 1 188 ? 17.053 -6.776 -2.399 1.00 86.56 188 SER A CA 1
ATOM 1410 C C . SER A 1 188 ? 15.982 -6.413 -1.373 1.00 86.56 188 SER A C 1
ATOM 1412 O O . SER A 1 188 ? 16.004 -6.953 -0.266 1.00 86.56 188 SER A O 1
ATOM 1414 N N . GLY A 1 189 ? 15.059 -5.516 -1.726 1.00 81.88 189 GLY A N 1
ATOM 1415 C CA . GLY A 1 189 ? 14.113 -4.895 -0.807 1.00 81.88 189 GLY A CA 1
ATOM 1416 C C . GLY A 1 189 ? 14.736 -3.784 0.041 1.00 81.88 189 GLY A C 1
ATOM 1417 O O . GLY A 1 189 ? 14.084 -3.283 0.950 1.00 81.88 189 GLY A O 1
ATOM 1418 N N . LEU A 1 190 ? 15.994 -3.408 -0.213 1.00 83.75 190 LEU A N 1
ATOM 1419 C CA . LEU A 1 190 ? 16.706 -2.357 0.509 1.00 83.75 190 LEU A CA 1
ATOM 1420 C C . LEU A 1 190 ? 17.359 -1.397 -0.479 1.00 83.75 190 LEU A C 1
ATOM 1422 O O . LEU A 1 190 ? 18.049 -1.826 -1.397 1.00 83.75 190 LEU A O 1
ATOM 1426 N N . VAL A 1 191 ? 17.233 -0.095 -0.226 1.00 87.94 191 VAL A N 1
ATOM 1427 C CA . VAL A 1 191 ? 17.950 0.926 -0.996 1.00 87.94 191 VAL A CA 1
ATOM 1428 C C . VAL A 1 191 ? 19.329 1.142 -0.386 1.00 87.94 191 VAL A C 1
ATOM 1430 O O . VAL A 1 191 ? 19.468 1.565 0.764 1.00 87.94 191 VAL A O 1
ATOM 1433 N N . THR A 1 192 ? 20.376 0.841 -1.146 1.00 90.69 192 THR A N 1
ATOM 1434 C CA . THR A 1 192 ? 21.765 0.919 -0.689 1.00 90.69 192 THR A CA 1
ATOM 1435 C C . THR A 1 192 ? 22.663 1.558 -1.742 1.00 90.69 192 THR A C 1
ATOM 1437 O O . THR A 1 192 ? 22.316 1.689 -2.908 1.00 90.69 192 THR A O 1
ATOM 1440 N N . SER A 1 193 ? 23.898 1.901 -1.372 1.00 93.19 193 SER A N 1
ATOM 1441 C CA . SER A 1 193 ? 24.881 2.391 -2.348 1.00 93.19 193 SER A CA 1
ATOM 1442 C C . SER A 1 193 ? 25.226 1.381 -3.454 1.00 93.19 193 SER A C 1
ATOM 1444 O O . SER A 1 193 ? 25.804 1.776 -4.468 1.00 93.19 193 SER A O 1
ATOM 1446 N N . LEU A 1 194 ? 24.885 0.096 -3.284 1.00 93.69 194 LEU A N 1
ATOM 1447 C CA . LEU A 1 194 ? 25.040 -0.912 -4.329 1.00 93.69 194 LEU A CA 1
ATOM 1448 C C . LEU A 1 194 ? 24.115 -0.632 -5.520 1.00 93.69 194 LEU A C 1
ATOM 1450 O O . LEU A 1 194 ? 24.532 -0.834 -6.657 1.00 93.69 194 LEU A O 1
ATOM 1454 N N . ASP A 1 195 ? 22.912 -0.124 -5.274 1.00 93.56 195 ASP A N 1
ATOM 1455 C CA . ASP A 1 195 ? 21.912 0.149 -6.308 1.00 93.56 195 ASP A CA 1
ATOM 1456 C C . ASP A 1 195 ? 22.388 1.243 -7.269 1.00 93.56 195 ASP A C 1
ATOM 1458 O O . ASP A 1 195 ? 22.437 1.046 -8.485 1.00 93.56 195 ASP A O 1
ATOM 1462 N N . ALA A 1 196 ? 22.915 2.340 -6.719 1.00 93.88 196 ALA A N 1
ATOM 1463 C CA . ALA A 1 196 ? 23.582 3.374 -7.508 1.00 93.88 196 ALA A CA 1
ATOM 1464 C C . ALA A 1 196 ? 24.808 2.831 -8.260 1.00 93.88 196 ALA A C 1
ATOM 1466 O O . ALA A 1 196 ? 25.046 3.197 -9.413 1.00 93.88 196 ALA A O 1
ATOM 1467 N N . LEU A 1 197 ? 25.603 1.957 -7.629 1.00 94.38 197 LEU A N 1
ATOM 1468 C CA . LEU A 1 197 ? 26.809 1.406 -8.251 1.00 94.38 197 LEU A CA 1
ATOM 1469 C C . LEU A 1 197 ? 26.486 0.530 -9.468 1.00 94.38 197 LEU A C 1
ATOM 1471 O O . LEU A 1 197 ? 27.240 0.549 -10.439 1.00 94.38 197 LEU A O 1
ATOM 1475 N N . ILE A 1 198 ? 25.377 -0.209 -9.439 1.00 94.50 198 ILE A N 1
ATOM 1476 C CA . ILE A 1 198 ? 24.919 -1.024 -10.571 1.00 94.50 198 ILE A CA 1
ATOM 1477 C C . ILE A 1 198 ? 24.618 -0.139 -11.786 1.00 94.50 198 ILE A C 1
ATOM 1479 O O . ILE A 1 198 ? 25.104 -0.425 -12.882 1.00 94.50 198 ILE A O 1
ATOM 1483 N N . ILE A 1 199 ? 23.907 0.974 -11.588 1.00 93.44 199 ILE A N 1
ATOM 1484 C CA . ILE A 1 199 ? 23.614 1.941 -12.657 1.00 93.44 199 ILE A CA 1
ATOM 1485 C C . ILE A 1 199 ? 24.902 2.592 -13.169 1.00 93.44 199 ILE A C 1
ATOM 1487 O O . ILE A 1 199 ? 25.132 2.660 -14.374 1.00 93.44 199 ILE A O 1
ATOM 1491 N N . ILE A 1 200 ? 25.785 3.027 -12.267 1.00 91.94 200 ILE A N 1
ATOM 1492 C CA . ILE A 1 200 ? 27.066 3.644 -12.641 1.00 91.94 200 ILE A CA 1
ATOM 1493 C C . ILE A 1 200 ? 27.933 2.675 -13.456 1.00 91.94 200 ILE A C 1
ATOM 1495 O O . ILE A 1 200 ? 28.559 3.091 -14.429 1.00 91.94 200 ILE A O 1
ATOM 1499 N N . ASN A 1 201 ? 27.978 1.393 -13.084 1.00 92.50 201 ASN A N 1
ATOM 1500 C CA . ASN A 1 201 ? 28.725 0.383 -13.832 1.00 92.50 201 ASN A CA 1
ATOM 1501 C C . ASN A 1 201 ? 28.163 0.202 -15.245 1.00 92.50 201 ASN A C 1
ATOM 1503 O O . ASN A 1 201 ? 28.944 0.248 -16.191 1.00 92.50 201 ASN A O 1
ATOM 1507 N N . LEU A 1 202 ? 26.837 0.104 -15.397 1.00 92.19 202 LEU A N 1
ATOM 1508 C CA . LEU A 1 202 ? 26.196 0.048 -16.715 1.00 92.19 202 LEU A CA 1
ATOM 1509 C C . LEU A 1 202 ? 26.570 1.265 -17.575 1.00 92.19 202 LEU A C 1
ATOM 1511 O O . LEU A 1 202 ? 26.935 1.115 -18.739 1.00 92.19 202 LEU A O 1
ATOM 1515 N N . LEU A 1 203 ? 26.511 2.474 -17.008 1.00 91.31 203 LEU A N 1
ATOM 1516 C CA . LEU A 1 203 ? 26.848 3.703 -17.732 1.00 91.31 203 LEU A CA 1
ATOM 1517 C C . LEU A 1 203 ? 28.334 3.772 -18.118 1.00 91.31 203 LEU A C 1
ATOM 1519 O O . LEU A 1 203 ? 28.662 4.287 -19.184 1.00 91.31 203 LEU A O 1
ATOM 1523 N N . ASN A 1 204 ? 29.233 3.239 -17.286 1.00 89.75 204 ASN A N 1
ATOM 1524 C CA . ASN A 1 204 ? 30.672 3.194 -17.568 1.00 89.75 204 ASN A CA 1
ATOM 1525 C C . ASN A 1 204 ? 31.045 2.212 -18.688 1.00 89.75 204 ASN A C 1
ATOM 1527 O O . ASN A 1 204 ? 32.116 2.345 -19.280 1.00 89.75 204 ASN A O 1
ATOM 1531 N N . GLU A 1 205 ? 30.199 1.223 -18.974 1.00 83.94 205 GLU A N 1
ATOM 1532 C CA . GLU A 1 205 ? 30.416 0.264 -20.062 1.00 83.94 205 GLU A CA 1
ATOM 1533 C C . GLU A 1 205 ? 30.061 0.837 -21.445 1.00 83.94 205 GLU A C 1
ATOM 1535 O O . GLU A 1 205 ? 30.351 0.212 -22.466 1.00 83.94 205 GLU A O 1
ATOM 1540 N N . GLN A 1 206 ? 29.469 2.033 -21.500 1.00 77.31 206 GLN A N 1
ATOM 1541 C CA . GLN A 1 206 ? 28.994 2.659 -22.731 1.00 77.31 206 GLN A CA 1
ATOM 1542 C C . GLN A 1 206 ? 29.895 3.823 -23.160 1.00 77.31 206 GLN A C 1
ATOM 1544 O O . GLN A 1 206 ? 30.350 4.623 -22.347 1.00 77.31 206 GLN A O 1
ATOM 1549 N N . GLU A 1 207 ? 30.129 3.965 -24.469 1.00 68.56 207 GLU A N 1
ATOM 1550 C CA . GLU A 1 207 ? 30.939 5.071 -25.016 1.00 68.56 207 GLU A CA 1
ATOM 1551 C C . GLU A 1 207 ? 30.170 6.408 -25.113 1.00 68.56 207 GLU A C 1
ATOM 1553 O O . GLU A 1 207 ? 30.774 7.452 -25.367 1.00 68.56 207 GLU A O 1
ATOM 1558 N N . ASN A 1 208 ? 28.847 6.404 -24.895 1.00 64.94 208 ASN A N 1
ATOM 1559 C CA . ASN A 1 208 ? 27.973 7.561 -25.111 1.00 64.94 208 ASN A CA 1
ATOM 1560 C C . ASN A 1 208 ? 27.564 8.217 -23.780 1.00 64.94 208 ASN A C 1
ATOM 1562 O O . ASN A 1 208 ? 27.038 7.556 -22.892 1.00 64.94 208 ASN A O 1
ATOM 1566 N N . SER A 1 209 ? 27.756 9.536 -23.657 1.00 66.31 209 SER A N 1
ATOM 1567 C CA . SER A 1 209 ? 27.545 10.289 -22.404 1.00 66.31 209 SER A CA 1
ATOM 1568 C C . SER A 1 209 ? 26.103 10.738 -22.120 1.00 66.31 209 SER A C 1
ATOM 1570 O O . SER A 1 209 ? 25.866 11.326 -21.069 1.00 66.31 209 SER A O 1
ATOM 1572 N N . ASP A 1 210 ? 25.151 10.473 -23.019 1.00 77.81 210 ASP A N 1
ATOM 1573 C CA . ASP A 1 210 ? 23.777 11.002 -22.922 1.00 77.81 210 ASP A CA 1
ATOM 1574 C C . ASP A 1 210 ? 22.772 10.003 -22.312 1.00 77.81 210 ASP A C 1
ATOM 1576 O O . ASP A 1 210 ? 21.574 10.274 -22.267 1.00 77.81 210 ASP A O 1
ATOM 1580 N N . GLY A 1 211 ? 23.258 8.857 -21.822 1.00 85.88 211 GLY A N 1
ATOM 1581 C CA . GLY A 1 211 ? 22.439 7.784 -21.259 1.00 85.88 211 GLY A CA 1
ATOM 1582 C C . GLY A 1 211 ? 22.148 6.645 -22.237 1.00 85.88 211 GLY A C 1
ATOM 1583 O O . GLY A 1 211 ? 22.521 6.675 -23.413 1.00 85.88 211 GLY A O 1
ATOM 1584 N N . VAL A 1 212 ? 21.495 5.608 -21.721 1.00 91.25 212 VAL A N 1
ATOM 1585 C CA . VAL A 1 212 ? 21.242 4.339 -22.407 1.00 91.25 212 VAL A CA 1
ATOM 1586 C C . VAL A 1 212 ? 19.735 4.163 -22.586 1.00 91.25 212 VAL A C 1
ATOM 1588 O O . VAL A 1 212 ? 19.026 4.033 -21.590 1.00 91.25 212 VAL A O 1
ATOM 1591 N N . PRO A 1 213 ? 19.210 4.140 -23.824 1.00 91.50 213 PRO A N 1
ATOM 1592 C CA . PRO A 1 213 ? 17.801 3.838 -24.057 1.00 91.50 213 PRO A CA 1
ATOM 1593 C C . PRO A 1 213 ? 17.460 2.447 -23.511 1.00 91.50 213 PRO A C 1
ATOM 1595 O O . PRO A 1 213 ? 18.171 1.487 -23.832 1.00 91.50 213 PRO A O 1
ATOM 1598 N N . ILE A 1 214 ? 16.362 2.300 -22.764 1.00 86.81 214 ILE A N 1
ATOM 1599 C CA . ILE A 1 214 ? 15.981 1.003 -22.168 1.00 86.81 214 ILE A CA 1
ATOM 1600 C C . ILE A 1 214 ? 15.840 -0.115 -23.212 1.00 86.81 214 ILE A C 1
ATOM 1602 O O . ILE A 1 214 ? 16.106 -1.276 -22.924 1.00 86.81 214 ILE A O 1
ATOM 1606 N N . ASP A 1 215 ? 15.487 0.211 -24.457 1.00 87.62 215 ASP A N 1
ATOM 1607 C CA . ASP A 1 215 ? 15.342 -0.754 -25.556 1.00 87.62 215 ASP A CA 1
ATOM 1608 C C . ASP A 1 215 ? 16.676 -1.360 -26.020 1.00 87.62 215 ASP A C 1
ATOM 1610 O O . ASP A 1 215 ? 16.687 -2.400 -26.677 1.00 87.62 215 ASP A O 1
ATOM 1614 N N . SER A 1 216 ? 17.803 -0.732 -25.676 1.00 88.94 216 SER A N 1
ATOM 1615 C CA . SER A 1 216 ? 19.143 -1.246 -25.985 1.00 88.94 216 SER A CA 1
ATOM 1616 C C . SER A 1 216 ? 19.681 -2.222 -24.935 1.00 88.94 216 SER A C 1
ATOM 1618 O O . SER A 1 216 ? 20.616 -2.968 -25.222 1.00 88.94 216 SER A O 1
ATOM 1620 N N . ILE A 1 217 ? 19.072 -2.259 -23.747 1.00 87.88 217 ILE A N 1
ATOM 1621 C CA . ILE A 1 217 ? 19.476 -3.124 -22.637 1.00 87.88 217 ILE A CA 1
ATOM 1622 C C . ILE A 1 217 ? 18.709 -4.439 -22.750 1.00 87.88 217 ILE A C 1
ATOM 1624 O O . ILE A 1 217 ? 17.518 -4.510 -22.464 1.00 87.88 217 ILE A O 1
ATOM 1628 N N . THR A 1 218 ? 19.368 -5.499 -23.203 1.00 84.56 218 THR A N 1
ATOM 1629 C CA . THR A 1 218 ? 18.712 -6.803 -23.401 1.00 84.56 218 THR A CA 1
ATOM 1630 C C . THR A 1 218 ? 18.577 -7.621 -22.120 1.00 84.56 218 THR A C 1
ATOM 1632 O O . THR A 1 218 ? 17.798 -8.569 -22.100 1.00 84.56 218 THR A O 1
ATOM 1635 N N . GLU A 1 219 ? 19.341 -7.277 -21.085 1.00 83.38 219 GLU A N 1
ATOM 1636 C CA . GLU A 1 219 ? 19.327 -7.941 -19.779 1.00 83.38 219 GLU A CA 1
ATOM 1637 C C . GLU A 1 219 ? 18.247 -7.324 -18.879 1.00 83.38 219 GLU A C 1
ATOM 1639 O O . GLU A 1 219 ? 18.026 -6.114 -18.895 1.00 83.38 219 GLU A O 1
ATOM 1644 N N . ASP A 1 220 ? 17.557 -8.157 -18.104 1.00 79.75 220 ASP A N 1
ATOM 1645 C CA . ASP A 1 220 ? 16.493 -7.767 -17.171 1.00 79.75 220 ASP A CA 1
ATOM 1646 C C . ASP A 1 220 ? 16.824 -8.150 -15.721 1.00 79.75 220 ASP A C 1
ATOM 1648 O O . ASP A 1 220 ? 15.932 -8.251 -14.875 1.00 79.75 220 ASP A O 1
ATOM 1652 N N . ASP A 1 221 ? 18.113 -8.340 -15.425 1.00 86.94 221 ASP A N 1
ATOM 1653 C CA . ASP A 1 221 ? 18.607 -8.696 -14.091 1.00 86.94 221 ASP A CA 1
ATOM 1654 C C . ASP A 1 221 ? 18.351 -7.577 -13.066 1.00 86.94 221 ASP A C 1
ATOM 1656 O O . ASP A 1 221 ? 18.091 -7.853 -11.893 1.00 86.94 221 ASP A O 1
ATOM 1660 N N . TYR A 1 222 ? 18.362 -6.320 -13.519 1.00 92.00 222 TYR A N 1
ATOM 1661 C CA . TYR A 1 222 ? 18.278 -5.125 -12.682 1.00 92.00 222 TYR A CA 1
ATOM 1662 C C . TYR A 1 222 ? 17.234 -4.130 -13.190 1.00 92.00 222 TYR A C 1
ATOM 1664 O O . TYR A 1 222 ? 16.907 -4.085 -14.378 1.00 92.00 222 TYR A O 1
ATOM 1672 N N . TYR A 1 223 ? 16.736 -3.297 -12.280 1.00 91.00 223 TYR A N 1
ATOM 1673 C CA . TYR A 1 223 ? 15.844 -2.187 -12.600 1.00 91.00 223 TYR A CA 1
ATOM 1674 C C . TYR A 1 223 ? 16.636 -0.887 -12.768 1.00 91.00 223 TYR A C 1
ATOM 1676 O O . TYR A 1 223 ? 16.758 -0.090 -11.846 1.00 91.00 223 TYR A O 1
ATOM 1684 N N . TYR A 1 224 ? 17.238 -0.707 -13.943 1.00 92.38 224 TYR A N 1
ATOM 1685 C CA . TYR A 1 224 ? 18.146 0.409 -14.210 1.00 92.38 224 TYR A CA 1
ATOM 1686 C C . TYR A 1 224 ? 17.484 1.790 -14.357 1.00 92.38 224 TYR A C 1
ATOM 1688 O O . TYR A 1 224 ? 18.164 2.796 -14.174 1.00 92.38 224 TYR A O 1
ATOM 1696 N N . ASP A 1 225 ? 16.208 1.858 -14.741 1.00 89.88 225 ASP A N 1
ATOM 1697 C CA . ASP A 1 225 ? 15.500 3.114 -15.025 1.00 89.88 225 ASP A CA 1
ATOM 1698 C C . ASP A 1 225 ? 14.626 3.513 -13.832 1.00 89.88 225 ASP A C 1
ATOM 1700 O O . ASP A 1 225 ? 13.418 3.259 -13.788 1.00 89.88 225 ASP A O 1
ATOM 1704 N N . VAL A 1 226 ? 15.286 4.107 -12.838 1.00 88.94 226 VAL A N 1
ATOM 1705 C CA . VAL A 1 226 ? 14.684 4.576 -11.581 1.00 88.94 226 VAL A CA 1
ATOM 1706 C C . VAL A 1 226 ? 13.707 5.727 -11.833 1.00 88.94 226 VAL A C 1
ATOM 1708 O O . VAL A 1 226 ? 12.668 5.815 -11.185 1.00 88.94 226 VAL A O 1
ATOM 1711 N N . SER A 1 227 ? 14.012 6.609 -12.787 1.00 86.06 227 SER A N 1
ATOM 1712 C CA . SER A 1 227 ? 13.178 7.773 -13.109 1.00 86.06 227 SER A CA 1
ATOM 1713 C C . SER A 1 227 ? 12.004 7.468 -14.045 1.00 86.06 227 SER A C 1
ATOM 1715 O O . SER A 1 227 ? 11.165 8.346 -14.265 1.00 86.06 227 SER A O 1
ATOM 1717 N N . ASP A 1 228 ? 11.940 6.245 -14.575 1.00 84.44 228 ASP A N 1
ATOM 1718 C CA . ASP A 1 228 ? 10.922 5.743 -15.499 1.00 84.44 228 ASP A CA 1
ATOM 1719 C C . ASP A 1 228 ? 10.728 6.637 -16.735 1.00 84.44 228 ASP A C 1
ATOM 1721 O O . ASP A 1 228 ? 9.613 6.944 -17.169 1.00 84.44 228 ASP A O 1
ATOM 1725 N N . ASN A 1 229 ? 11.837 7.121 -17.296 1.00 85.56 229 ASN A N 1
ATOM 1726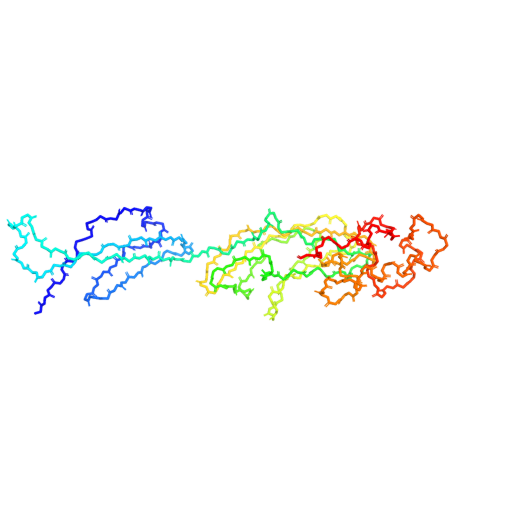 C CA . ASN A 1 229 ? 11.802 8.049 -18.428 1.00 85.56 229 ASN A CA 1
ATOM 1727 C C . ASN A 1 229 ? 12.087 7.367 -19.785 1.00 85.56 229 ASN A C 1
ATOM 1729 O O . ASN A 1 229 ? 11.991 8.008 -20.837 1.00 85.56 229 ASN A O 1
ATOM 1733 N N . GLY A 1 230 ? 12.410 6.070 -19.774 1.00 88.00 230 GLY A N 1
ATOM 1734 C CA . GLY A 1 230 ? 12.805 5.287 -20.943 1.00 88.00 230 GLY A CA 1
ATOM 1735 C C . GLY A 1 230 ? 14.303 5.349 -21.264 1.00 88.00 230 GLY A C 1
ATOM 1736 O O . GLY A 1 230 ? 14.742 4.782 -22.272 1.00 88.00 230 GLY A O 1
ATOM 1737 N N . PHE A 1 231 ? 15.100 6.012 -20.429 1.00 91.00 231 PHE A N 1
ATOM 1738 C CA . PHE A 1 231 ? 16.546 6.143 -20.550 1.00 91.00 231 PHE A CA 1
ATOM 1739 C C . PHE A 1 231 ? 17.211 5.999 -19.186 1.00 91.00 231 PHE A C 1
ATOM 1741 O O . PHE A 1 231 ? 16.886 6.706 -18.239 1.00 91.00 231 PHE A O 1
ATOM 1748 N N . VAL A 1 232 ? 18.241 5.161 -19.135 1.00 92.44 232 VAL A N 1
ATOM 1749 C CA . VAL A 1 232 ? 19.129 5.059 -17.982 1.00 92.44 232 VAL A CA 1
ATOM 1750 C C . VAL A 1 232 ? 20.195 6.139 -18.083 1.00 92.44 232 VAL A C 1
ATOM 1752 O O . VAL A 1 232 ? 20.972 6.190 -19.038 1.00 92.44 232 VAL A O 1
ATOM 1755 N N . THR A 1 233 ? 20.252 7.005 -17.088 1.00 92.31 233 THR A N 1
ATOM 1756 C CA . THR A 1 233 ? 21.135 8.165 -17.007 1.00 92.31 233 THR A CA 1
ATOM 1757 C C . THR A 1 233 ? 21.781 8.247 -15.626 1.00 92.31 233 THR A C 1
ATOM 1759 O O . THR A 1 233 ? 21.467 7.493 -14.709 1.00 92.31 233 THR A O 1
ATOM 1762 N N . SER A 1 234 ? 22.686 9.208 -15.429 1.00 90.69 234 SER A N 1
ATOM 1763 C CA . SER A 1 234 ? 23.248 9.465 -14.098 1.00 90.69 234 SER A CA 1
ATOM 1764 C C . SER A 1 234 ? 22.205 9.925 -13.074 1.00 90.69 234 SER A C 1
ATOM 1766 O O . SER A 1 234 ? 22.489 9.880 -11.881 1.00 90.69 234 SER A O 1
ATOM 1768 N N . LEU A 1 235 ? 21.038 10.410 -13.519 1.00 90.19 235 LEU A N 1
ATOM 1769 C CA . LEU A 1 235 ? 19.943 10.773 -12.620 1.00 90.19 235 LEU A CA 1
ATOM 1770 C C . LEU A 1 235 ? 19.355 9.531 -11.948 1.00 90.19 235 LEU A C 1
ATOM 1772 O O . LEU A 1 235 ? 19.003 9.597 -10.779 1.00 90.19 235 LEU A O 1
ATOM 1776 N N . ASP A 1 236 ? 19.328 8.402 -12.651 1.00 90.62 236 ASP A N 1
ATOM 1777 C CA . ASP A 1 236 ? 18.800 7.145 -12.124 1.00 90.62 236 ASP A CA 1
ATOM 1778 C C . ASP A 1 236 ? 19.701 6.567 -11.024 1.00 90.62 236 ASP A C 1
ATOM 1780 O O . ASP A 1 236 ? 19.233 5.876 -10.130 1.00 90.62 236 ASP A O 1
ATOM 1784 N N . ALA A 1 237 ? 20.992 6.918 -11.011 1.00 91.38 237 ALA A N 1
ATOM 1785 C CA . ALA A 1 237 ? 21.908 6.558 -9.927 1.00 91.38 237 ALA A CA 1
ATOM 1786 C C . ALA A 1 237 ? 21.752 7.433 -8.665 1.00 91.38 237 ALA A C 1
ATOM 1788 O O . ALA A 1 237 ? 22.462 7.216 -7.677 1.00 91.38 237 ALA A O 1
ATOM 1789 N N . ALA A 1 238 ? 20.897 8.460 -8.689 1.00 84.88 238 ALA A N 1
ATOM 1790 C CA . ALA A 1 238 ? 20.697 9.341 -7.548 1.00 84.88 238 ALA A CA 1
ATOM 1791 C C . ALA A 1 238 ? 19.766 8.680 -6.523 1.00 84.88 238 ALA A C 1
ATOM 1793 O O . ALA A 1 238 ? 18.556 8.635 -6.700 1.00 84.88 238 ALA A O 1
ATOM 1794 N N . ILE A 1 239 ? 20.337 8.212 -5.416 1.00 73.88 239 ILE A N 1
ATOM 1795 C CA . ILE A 1 239 ? 19.565 7.702 -4.282 1.00 73.88 239 ILE A CA 1
ATOM 1796 C C . ILE A 1 239 ? 19.144 8.892 -3.413 1.00 73.88 239 ILE A C 1
ATOM 1798 O O . ILE A 1 239 ? 20.004 9.565 -2.839 1.00 73.88 239 ILE A O 1
ATOM 1802 N N . SER A 1 240 ? 17.836 9.158 -3.336 1.00 63.12 240 SER A N 1
ATOM 1803 C CA . SER A 1 240 ? 17.260 10.292 -2.593 1.00 63.12 240 SER A CA 1
ATOM 1804 C C . SER A 1 240 ? 17.561 10.245 -1.087 1.00 63.12 240 SER A C 1
ATOM 1806 O O . SER A 1 240 ? 17.849 11.284 -0.494 1.00 63.12 240 SER A O 1
ATOM 1808 N N . ASP A 1 241 ? 17.580 9.055 -0.474 1.00 53.59 241 ASP A N 1
ATOM 1809 C CA . ASP A 1 241 ? 17.415 8.919 0.984 1.00 53.59 241 ASP A CA 1
ATOM 1810 C C . ASP A 1 241 ? 18.564 8.162 1.680 1.00 53.59 241 ASP A C 1
ATOM 1812 O O . ASP A 1 241 ? 18.364 7.224 2.448 1.00 53.59 241 ASP A O 1
ATOM 1816 N N . LEU A 1 242 ? 19.809 8.580 1.439 1.00 44.84 242 LEU A N 1
ATOM 1817 C CA . LEU A 1 242 ? 20.990 8.078 2.159 1.00 44.84 242 LEU A CA 1
ATOM 1818 C C . LEU A 1 242 ? 21.400 9.027 3.303 1.00 44.84 242 LEU A C 1
ATOM 1820 O O . LEU A 1 242 ? 22.500 9.578 3.267 1.00 44.84 242 LEU A O 1
ATOM 1824 N N . PHE A 1 243 ? 20.541 9.227 4.313 1.00 40.00 243 PHE A N 1
ATOM 1825 C CA . PHE A 1 243 ? 20.923 9.878 5.583 1.00 40.00 243 PHE A CA 1
ATOM 1826 C C . PHE A 1 243 ? 20.190 9.328 6.807 1.00 40.00 243 PHE A C 1
ATOM 1828 O O . PHE A 1 243 ? 18.943 9.317 6.800 1.00 40.00 243 PHE A O 1
#

Secondary structure (DSSP, 8-state):
------------SS-HHHHBSS--EEETTEEE--BPTT--SEEEEEEEE--SS--SS-TT--PEEEEEEEE-----EESSSSEEEEEEE-SSS---EEE-HHHHEE-SS-EEEEEEEEEE--SSEEEEE-TTT--EEEEEPTT--EEEEEEEEEEETTS-B---EEEEEEEES-TTS-SS-TT-TTSSSS--HHHHHHHHHHHHT-S-TT-EEGGG----SS---TT-SSEE-TTTT--TT--

Mean predicted aligned error: 13.12 Å

Radius of gyration: 28.34 Å; Cα contacts (8 Å, |Δi|>4): 509; chains: 1; bounding box: 57×38×84 Å

Nearest PDB structures (foldseek):
  3njh-assembly1_A  TM=3.187E-01  e=6.257E-02  Shewanella oneidensis
  1fst-assembly1_A  TM=3.095E-01  e=3.083E-01  Homo sapiens
  4ndm-assembly1_A  TM=3.324E-01  e=5.769E-01  Homo sapiens
  5h1d-assembly1_A  TM=3.062E-01  e=6.465E-01  Homo sapiens
  1qvy-assembly3_C  TM=2.700E-01  e=5.148E-01  Homo sapiens

Foldseek 3Di:
DDDWDWDQPDFDDDDPVQQFVDDWDQDPNDIDTGGDQLRFDKGKGKTWGAPDDPPPPDPPGDIDIDIDMDTPFDAKEFPDFQAEQDEWAAAFFDTKGKDQPQVGIDTPQAWDLLPKDFPDWWPQWDWDQDNPRSIIITTGDHPRFAKTWTWIWTAGPSGHINPTHIYIYGYDNQLLADRGQRQPFQPPPDRDLVSLVVLVVVCVVDPDQPFDQSVNDPDSNTNQCSVPPRTRHNVSSDDPDPD

Organism: NCBI:txid2527987

InterPro domains:
  IPR002105 Dockerin type I repeat [PF00404] (183-239)
  IPR036439 Dockerin domain superfamily [SSF63446] (179-238)